Protein AF-0000000087156598 (afdb_homodimer)

Solvent-accessible surface area (backbone atoms only — not comparable to full-atom values): 10180 Å² total; per-residue (Å²): 96,32,39,35,43,34,39,31,41,37,27,76,91,32,45,68,60,48,51,54,52,48,51,58,44,40,60,57,50,59,68,38,74,48,44,73,41,66,48,47,22,35,28,78,87,40,82,41,35,37,38,33,48,34,30,23,54,38,70,68,36,48,53,50,50,71,64,31,69,62,46,53,54,48,52,64,70,45,61,84,35,40,73,49,79,59,41,33,38,36,37,35,76,40,50,77,44,80,86,96,30,39,36,44,36,40,31,40,35,28,78,92,32,45,68,60,48,52,54,52,48,52,59,44,38,62,58,50,62,70,38,74,47,44,74,41,65,48,50,22,36,28,77,86,38,81,40,34,36,37,33,49,34,30,24,55,39,68,68,36,49,53,50,51,70,64,31,70,62,45,52,52,48,51,64,71,45,61,83,34,40,74,51,79,59,41,34,40,36,37,33,77,40,50,76,45,79,85

Foldseek 3Di:
DKKKKKKFQFDPVCLVVLVVLVVVVQVVLCPFPFWPDWDKDADPVDRRMIMIITGGRDPVSVVCSCVDPSVVVSCVSCVPGTPDDMDMDMDPPDDDDDD/DKKKKKKFQFDPVCLVVLVVLVVVVQVVLCPFPFWPDWDKDADPVDRRMIMIITGGRDPVSVVCSCVDPSVVVSCVSCVPGTPDDMDMDMDPPDDDDDD

Structure (mmCIF, N/CA/C/O backbone):
data_AF-0000000087156598-model_v1
#
loop_
_entity.id
_entity.type
_entity.pdbx_description
1 polymer 'Monooxygenase YcnE'
#
loop_
_atom_site.group_PDB
_atom_site.id
_atom_site.type_symbol
_atom_site.label_atom_id
_atom_site.label_alt_id
_atom_site.label_comp_id
_atom_site.label_asym_id
_atom_site.label_entity_id
_atom_site.label_seq_id
_atom_site.pdbx_PDB_ins_code
_atom_site.Cartn_x
_atom_site.Cartn_y
_atom_site.Cartn_z
_atom_site.occupancy
_atom_site.B_iso_or_equiv
_atom_site.auth_seq_id
_atom_site.auth_comp_id
_atom_site.auth_asym_id
_atom_site.auth_atom_id
_atom_site.pdbx_PDB_model_num
ATOM 1 N N . MET A 1 1 ? 15.523 -6.426 5.367 1 92.25 1 MET A N 1
ATOM 2 C CA . MET A 1 1 ? 14.078 -6.344 5.18 1 92.25 1 MET A CA 1
ATOM 3 C C . MET A 1 1 ? 13.742 -5.816 3.791 1 92.25 1 MET A C 1
ATOM 5 O O . MET A 1 1 ? 14.422 -4.93 3.275 1 92.25 1 MET A O 1
ATOM 9 N N . ILE A 1 2 ? 12.805 -6.457 3.158 1 97.56 2 ILE A N 1
ATOM 10 C CA . ILE A 1 2 ? 12.398 -6.137 1.794 1 97.56 2 ILE A CA 1
ATOM 11 C C . ILE A 1 2 ? 10.953 -5.648 1.787 1 97.56 2 ILE A C 1
ATOM 13 O O . ILE A 1 2 ? 10.086 -6.254 2.42 1 97.56 2 ILE A O 1
ATOM 17 N N . TYR A 1 3 ? 10.789 -4.559 1.152 1 98.62 3 TYR A N 1
ATOM 18 C CA . TYR A 1 3 ? 9.43 -4.082 0.916 1 98.62 3 TYR A CA 1
ATOM 19 C C . TYR A 1 3 ? 9.016 -4.305 -0.535 1 98.62 3 TYR A C 1
ATOM 21 O O . TYR A 1 3 ? 9.828 -4.129 -1.448 1 98.62 3 TYR A O 1
ATOM 29 N N . VAL A 1 4 ? 7.793 -4.688 -0.726 1 98.75 4 VAL A N 1
ATOM 30 C CA . VAL A 1 4 ? 7.238 -4.852 -2.064 1 98.75 4 VAL A CA 1
ATOM 31 C C . VAL A 1 4 ? 5.91 -4.109 -2.17 1 98.75 4 VAL A C 1
ATOM 33 O O . VAL A 1 4 ? 5.051 -4.23 -1.294 1 98.75 4 VAL A O 1
ATOM 36 N N . ILE A 1 5 ? 5.77 -3.377 -3.178 1 98.75 5 ILE A N 1
ATOM 37 C CA . ILE A 1 5 ? 4.5 -2.775 -3.57 1 98.75 5 ILE A CA 1
ATOM 38 C C . ILE A 1 5 ? 4.066 -3.324 -4.93 1 98.75 5 ILE A C 1
ATOM 40 O O . ILE A 1 5 ? 4.719 -3.076 -5.941 1 98.75 5 ILE A O 1
ATOM 44 N N . ALA A 1 6 ? 2.971 -4.059 -4.949 1 98.81 6 ALA A N 1
ATOM 45 C CA . ALA A 1 6 ? 2.42 -4.605 -6.188 1 98.81 6 ALA A CA 1
ATOM 46 C C . ALA A 1 6 ? 1.088 -3.945 -6.535 1 98.81 6 ALA A C 1
ATOM 48 O O . ALA A 1 6 ? 0.136 -4.004 -5.754 1 98.81 6 ALA A O 1
ATOM 49 N N . THR A 1 7 ? 1.011 -3.316 -7.652 1 98.81 7 THR A N 1
ATOM 50 C CA . THR A 1 7 ? -0.168 -2.58 -8.094 1 98.81 7 THR A CA 1
ATOM 51 C C . THR A 1 7 ? -0.794 -3.246 -9.312 1 98.81 7 THR A C 1
ATOM 53 O O . THR A 1 7 ? -0.125 -3.443 -10.336 1 98.81 7 THR A O 1
ATOM 56 N N . THR A 1 8 ? -2.062 -3.525 -9.172 1 98.75 8 THR A N 1
ATOM 57 C CA . THR A 1 8 ? -2.756 -4.246 -10.234 1 98.75 8 THR A CA 1
ATOM 58 C C . THR A 1 8 ? -4.012 -3.492 -10.672 1 98.75 8 THR A C 1
ATOM 60 O O . THR A 1 8 ? -4.895 -3.227 -9.859 1 98.75 8 THR A O 1
ATOM 63 N N . PRO A 1 9 ? -4.102 -3.123 -11.922 1 98.75 9 PRO A N 1
ATOM 64 C CA . PRO A 1 9 ? -5.387 -2.662 -12.453 1 98.75 9 PRO A CA 1
ATOM 65 C C . PRO A 1 9 ? -6.344 -3.812 -12.766 1 98.75 9 PRO A C 1
ATOM 67 O O . PRO A 1 9 ? -6.059 -4.633 -13.641 1 98.75 9 PRO A O 1
ATOM 70 N N . MET A 1 10 ? -7.438 -3.84 -12.055 1 98.75 10 MET A N 1
ATOM 71 C CA . MET A 1 10 ? -8.414 -4.914 -12.211 1 98.75 10 MET A CA 1
ATOM 72 C C . MET A 1 10 ? -9.438 -4.57 -13.281 1 98.75 10 MET A C 1
ATOM 74 O O . MET A 1 10 ? -9.781 -3.4 -13.461 1 98.75 10 MET A O 1
ATOM 78 N N . LYS A 1 11 ? -9.906 -5.59 -14.008 1 98.69 11 LYS A N 1
ATOM 79 C CA . LYS A 1 11 ? -11.117 -5.395 -14.805 1 98.69 11 LYS A CA 1
ATOM 80 C C . LYS A 1 11 ? -12.328 -5.137 -13.914 1 98.69 11 LYS A C 1
ATOM 82 O O . LYS A 1 11 ? -12.578 -5.883 -12.969 1 98.69 11 LYS A O 1
ATOM 87 N N . PRO A 1 12 ? -13.055 -4.164 -14.297 1 98.31 12 PRO A N 1
ATOM 88 C CA . PRO A 1 12 ? -14.188 -3.809 -13.438 1 98.31 12 PRO A CA 1
ATOM 89 C C . PRO A 1 12 ? -15.141 -4.977 -13.203 1 98.31 12 PRO A C 1
ATOM 91 O O . PRO A 1 12 ? -15.656 -5.148 -12.094 1 98.31 12 PRO A O 1
ATOM 94 N N . GLU A 1 13 ? -15.289 -5.77 -14.156 1 98.31 13 GLU A N 1
ATOM 95 C CA . GLU A 1 13 ? -16.266 -6.852 -14.07 1 98.31 13 GLU A CA 1
ATOM 96 C C . GLU A 1 13 ? -15.734 -8.008 -13.227 1 98.31 13 GLU A C 1
ATOM 98 O O . GLU A 1 13 ? -16.5 -8.898 -12.836 1 98.31 13 GLU A O 1
ATOM 103 N N . ASN A 1 14 ? -14.445 -7.977 -12.883 1 97.94 14 ASN A N 1
ATOM 104 C CA . ASN A 1 14 ? -13.836 -9.109 -12.188 1 97.94 14 ASN A CA 1
ATOM 105 C C . ASN A 1 14 ? -13.32 -8.703 -10.812 1 97.94 14 ASN A C 1
ATOM 107 O O . ASN A 1 14 ? -12.625 -9.477 -10.156 1 97.94 14 ASN A O 1
ATOM 111 N N . ARG A 1 15 ? -13.625 -7.57 -10.32 1 98.12 15 ARG A N 1
ATOM 112 C CA . ARG A 1 15 ? -13.039 -7.047 -9.086 1 98.12 15 ARG A CA 1
ATOM 113 C C . ARG A 1 15 ? -13.32 -7.98 -7.914 1 98.12 15 ARG A C 1
ATOM 115 O O . ARG A 1 15 ? -12.414 -8.328 -7.156 1 98.12 15 ARG A O 1
ATOM 122 N N . GLU A 1 16 ? -14.594 -8.367 -7.809 1 97.75 16 GLU A N 1
ATOM 123 C CA . GLU A 1 16 ? -14.977 -9.203 -6.672 1 97.75 16 GLU A CA 1
ATOM 124 C C . GLU A 1 16 ? -14.25 -10.539 -6.699 1 97.75 16 GLU A C 1
ATOM 126 O O . GLU A 1 16 ? -13.734 -10.992 -5.676 1 97.75 16 GLU A O 1
ATOM 131 N N . ASP A 1 17 ? -14.203 -11.164 -7.824 1 98.19 17 ASP A N 1
ATOM 132 C CA . ASP A 1 17 ? -13.523 -12.453 -7.969 1 98.19 17 ASP A CA 1
ATOM 133 C C . ASP A 1 17 ? -12.023 -12.297 -7.73 1 98.19 17 ASP A C 1
ATOM 135 O O . ASP A 1 17 ? -11.398 -13.156 -7.098 1 98.19 17 ASP A O 1
ATOM 139 N N . PHE A 1 18 ? -11.492 -11.227 -8.273 1 98.81 18 PHE A N 1
ATOM 140 C CA . PHE A 1 18 ? -10.078 -10.953 -8.07 1 98.81 18 PHE A CA 1
ATOM 141 C C . PHE A 1 18 ? -9.742 -10.875 -6.586 1 98.81 18 PHE A C 1
ATOM 143 O O . PHE A 1 18 ? -8.836 -11.562 -6.113 1 98.81 18 PHE A O 1
ATOM 150 N N . ILE A 1 19 ? -10.523 -10.094 -5.883 1 98.56 19 ILE A N 1
ATOM 151 C CA . ILE A 1 19 ? -10.281 -9.844 -4.465 1 98.56 19 ILE A CA 1
ATOM 152 C C . ILE A 1 19 ? -10.453 -11.141 -3.676 1 98.56 19 ILE A C 1
ATOM 154 O O . ILE A 1 19 ? -9.625 -11.469 -2.824 1 98.56 19 ILE A O 1
ATOM 158 N N . LYS A 1 20 ? -11.5 -11.883 -3.992 1 98 20 LYS A N 1
ATOM 159 C CA . LYS A 1 20 ? -11.742 -13.156 -3.322 1 98 20 LYS A CA 1
ATOM 160 C C . LYS A 1 20 ? -10.57 -14.117 -3.527 1 98 20 LYS A C 1
ATOM 162 O O . LYS A 1 20 ? -10.102 -14.742 -2.574 1 98 20 LYS A O 1
ATOM 167 N N . GLY A 1 21 ? -10.148 -14.219 -4.734 1 97.94 21 GLY A N 1
ATOM 168 C CA . GLY A 1 21 ? -9.008 -15.07 -5.039 1 97.94 21 GLY A CA 1
ATOM 169 C C . GLY A 1 21 ? -7.738 -14.648 -4.324 1 97.94 21 GLY A C 1
ATOM 170 O O . GLY A 1 21 ? -7.004 -15.492 -3.807 1 97.94 21 GLY A O 1
ATOM 171 N N . HIS A 1 22 ? -7.461 -13.367 -4.281 1 98.44 22 HIS A N 1
ATOM 172 C CA . HIS A 1 22 ? -6.242 -12.898 -3.641 1 98.44 22 HIS A CA 1
ATOM 173 C C . HIS A 1 22 ? -6.293 -13.102 -2.131 1 98.44 22 HIS A C 1
ATOM 175 O O . HIS A 1 22 ? -5.266 -13.352 -1.497 1 98.44 22 HIS A O 1
ATOM 181 N N . LYS A 1 23 ? -7.52 -13.008 -1.553 1 97.88 23 LYS A N 1
ATOM 182 C CA . LYS A 1 23 ? -7.656 -13.281 -0.126 1 97.88 23 LYS A CA 1
ATOM 183 C C . LYS A 1 23 ? -7.23 -14.711 0.2 1 97.88 23 LYS A C 1
ATOM 185 O O . LYS A 1 23 ? -6.574 -14.953 1.216 1 97.88 23 LYS A O 1
ATOM 190 N N . ALA A 1 24 ? -7.637 -15.617 -0.639 1 96.62 24 ALA A N 1
ATOM 191 C CA . ALA A 1 24 ? -7.207 -17 -0.447 1 96.62 24 ALA A CA 1
ATOM 192 C C . ALA A 1 24 ? -5.688 -17.125 -0.553 1 96.62 24 ALA A C 1
ATOM 194 O O . ALA A 1 24 ? -5.062 -17.828 0.239 1 96.62 24 ALA A O 1
ATOM 195 N N . CYS A 1 25 ? -5.086 -16.422 -1.5 1 97.81 25 CYS A N 1
ATOM 196 C CA . CYS A 1 25 ? -3.637 -16.391 -1.668 1 97.81 25 CYS A CA 1
ATOM 197 C C . CYS A 1 25 ? -2.963 -15.781 -0.44 1 97.81 25 CYS A C 1
ATOM 199 O O . CYS A 1 25 ? -1.921 -16.266 0.002 1 97.81 25 CYS A O 1
ATOM 201 N N . THR A 1 26 ? -3.545 -14.758 0.118 1 98.38 26 THR A N 1
ATOM 202 C CA . THR A 1 26 ? -3.016 -14.055 1.279 1 98.38 26 THR A CA 1
ATOM 203 C C . THR A 1 26 ? -2.893 -14.992 2.475 1 98.38 26 THR A C 1
ATOM 205 O O . THR A 1 26 ? -1.884 -14.977 3.182 1 98.38 26 THR A O 1
ATOM 208 N N . VAL A 1 27 ? -3.906 -15.844 2.713 1 97.94 27 VAL A N 1
ATOM 209 C CA . VAL A 1 27 ? -3.924 -16.781 3.832 1 97.94 27 VAL A CA 1
ATOM 210 C C . VAL A 1 27 ? -2.709 -17.703 3.752 1 97.94 27 VAL A C 1
ATOM 212 O O . VAL A 1 27 ? -1.99 -17.891 4.738 1 97.94 27 VAL A O 1
ATOM 215 N N . GLU A 1 28 ? -2.445 -18.219 2.617 1 98.25 28 GLU A N 1
ATOM 216 C CA . GLU A 1 28 ? -1.315 -19.125 2.436 1 98.25 28 GLU A CA 1
ATOM 217 C C . GLU A 1 28 ? 0.011 -18.359 2.5 1 98.25 28 GLU A C 1
ATOM 219 O O . GLU A 1 28 ? 0.976 -18.844 3.098 1 98.25 28 GLU A O 1
ATOM 224 N N . THR A 1 29 ? 0.098 -17.172 1.881 1 98.75 29 THR A N 1
ATOM 225 C CA . THR A 1 29 ? 1.318 -16.375 1.822 1 98.75 29 THR A CA 1
ATOM 226 C C . THR A 1 29 ? 1.776 -15.992 3.225 1 98.75 29 THR A C 1
ATOM 228 O O . THR A 1 29 ? 2.971 -16.031 3.525 1 98.75 29 THR A O 1
ATOM 231 N N . ARG A 1 30 ? 0.872 -15.664 4.117 1 98.56 30 ARG A N 1
ATOM 232 C CA . ARG A 1 30 ? 1.203 -15.195 5.457 1 98.56 30 ARG A CA 1
ATOM 233 C C . ARG A 1 30 ? 1.796 -16.312 6.301 1 98.56 30 ARG A C 1
ATOM 235 O O . ARG A 1 30 ? 2.389 -16.062 7.352 1 98.56 30 ARG A O 1
ATOM 242 N N . LYS A 1 31 ? 1.654 -17.562 5.836 1 98.31 31 LYS A N 1
ATOM 243 C CA . LYS A 1 31 ? 2.219 -18.719 6.535 1 98.31 31 LYS A CA 1
ATOM 244 C C . LYS A 1 31 ? 3.656 -18.984 6.094 1 98.31 31 LYS A C 1
ATOM 246 O O . LYS A 1 31 ? 4.363 -19.781 6.707 1 98.31 31 LYS A O 1
ATOM 251 N N . GLU A 1 32 ? 4.082 -18.328 5.074 1 98.56 32 GLU A N 1
ATOM 252 C CA . GLU A 1 32 ? 5.395 -18.594 4.492 1 98.56 32 GLU A CA 1
ATOM 253 C C . GLU A 1 32 ? 6.512 -18.109 5.41 1 98.56 32 GLU A C 1
ATOM 255 O O . GLU A 1 32 ? 6.395 -17.047 6.031 1 98.56 32 GLU A O 1
ATOM 260 N N . LYS A 1 33 ? 7.566 -18.844 5.387 1 98.06 33 LYS A N 1
ATOM 261 C CA . LYS A 1 33 ? 8.766 -18.406 6.09 1 98.06 33 LYS A CA 1
ATOM 262 C C . LYS A 1 33 ? 9.234 -17.031 5.59 1 98.06 33 LYS A C 1
ATOM 264 O O . LYS A 1 33 ? 9.281 -16.797 4.383 1 98.06 33 LYS A O 1
ATOM 269 N N . GLY A 1 34 ? 9.508 -16.125 6.52 1 98.56 34 GLY A N 1
ATOM 270 C CA . GLY A 1 34 ? 10.094 -14.836 6.184 1 98.56 34 GLY A CA 1
ATOM 271 C C . GLY A 1 34 ? 9.07 -13.789 5.797 1 98.56 34 GLY A C 1
ATOM 272 O O . GLY A 1 34 ? 9.406 -12.625 5.574 1 98.56 34 GLY A O 1
ATOM 273 N N . CYS A 1 35 ? 7.785 -14.203 5.645 1 98.75 35 CYS A N 1
ATOM 274 C CA . CYS A 1 35 ? 6.742 -13.219 5.383 1 98.75 35 CYS A CA 1
ATOM 275 C C . CYS A 1 35 ? 6.43 -12.406 6.633 1 98.75 35 CYS A C 1
ATOM 277 O O . CYS A 1 35 ? 5.926 -12.945 7.617 1 98.75 35 CYS A O 1
ATOM 279 N N . LEU A 1 36 ? 6.707 -11.133 6.629 1 98.31 36 LEU A N 1
ATOM 280 C CA . LEU A 1 36 ? 6.48 -10.266 7.777 1 98.31 36 LEU A CA 1
ATOM 281 C C . LEU A 1 36 ? 5.148 -9.539 7.652 1 98.31 36 LEU A C 1
ATOM 283 O O . LEU A 1 36 ? 4.5 -9.242 8.656 1 98.31 36 LEU A O 1
ATOM 287 N N . ALA A 1 37 ? 4.762 -9.219 6.461 1 98.38 37 ALA A N 1
ATOM 288 C CA . ALA A 1 37 ? 3.482 -8.586 6.145 1 98.38 37 ALA A CA 1
ATOM 289 C C . ALA A 1 37 ? 3.072 -8.875 4.703 1 98.38 37 ALA A C 1
ATOM 291 O O . ALA A 1 37 ? 3.918 -8.898 3.805 1 98.38 37 ALA A O 1
ATOM 292 N N . TYR A 1 38 ? 1.838 -9.078 4.5 1 98.81 38 TYR A N 1
ATOM 293 C CA . TYR A 1 38 ? 1.215 -9.32 3.203 1 98.81 38 TYR A CA 1
ATOM 294 C C . TYR A 1 38 ? -0.272 -8.992 3.242 1 98.81 38 TYR A C 1
ATOM 296 O O . TYR A 1 38 ? -1.062 -9.711 3.852 1 98.81 38 TYR A O 1
ATOM 304 N N . ASP A 1 39 ? -0.624 -7.938 2.596 1 98.75 39 ASP A N 1
ATOM 305 C CA . ASP A 1 39 ? -2.02 -7.516 2.66 1 98.75 39 ASP A CA 1
ATOM 306 C C . ASP A 1 39 ? -2.43 -6.785 1.383 1 98.75 39 ASP A C 1
ATOM 308 O O . ASP A 1 39 ? -1.645 -6.02 0.818 1 98.75 39 ASP A O 1
ATOM 312 N N . GLY A 1 40 ? -3.609 -7.082 0.893 1 98.81 40 GLY A N 1
ATOM 313 C CA . GLY A 1 40 ? -4.188 -6.41 -0.26 1 98.81 40 GLY A CA 1
ATOM 314 C C . GLY A 1 40 ? -5.133 -5.285 0.118 1 98.81 40 GLY A C 1
ATOM 315 O O . GLY A 1 40 ? -5.824 -5.363 1.136 1 98.81 40 GLY A O 1
ATOM 316 N N . HIS A 1 41 ? -5.148 -4.27 -0.732 1 98.88 41 HIS A N 1
ATOM 317 C CA . HIS A 1 41 ? -5.93 -3.061 -0.488 1 98.88 41 HIS A CA 1
ATOM 318 C C . HIS A 1 41 ? -6.551 -2.537 -1.779 1 98.88 41 HIS A C 1
ATOM 320 O O . HIS A 1 41 ? -5.949 -2.648 -2.85 1 98.88 41 HIS A O 1
ATOM 326 N N . VAL A 1 42 ? -7.723 -1.916 -1.668 1 98.81 42 VAL A N 1
ATOM 327 C CA . VAL A 1 42 ? -8.352 -1.251 -2.805 1 98.81 42 VAL A CA 1
ATOM 328 C C . VAL A 1 42 ? -8.188 0.262 -2.676 1 98.81 42 VAL A C 1
ATOM 330 O O . VAL A 1 42 ? -8.391 0.825 -1.597 1 98.81 42 VAL A O 1
ATOM 333 N N . SER A 1 43 ? -7.789 0.938 -3.795 1 98.81 43 SER A N 1
ATOM 334 C CA . SER A 1 43 ? -7.684 2.393 -3.812 1 98.81 43 SER A CA 1
ATOM 335 C C . SER A 1 43 ? -9.031 3.051 -3.547 1 98.81 43 SER A C 1
ATOM 337 O O . SER A 1 43 ? -10.055 2.621 -4.086 1 98.81 43 SER A O 1
ATOM 339 N N . VAL A 1 44 ? -9.016 4.09 -2.758 1 98.44 44 VAL A N 1
ATOM 340 C CA . VAL A 1 44 ? -10.266 4.793 -2.475 1 98.44 44 VAL A CA 1
ATOM 341 C C . VAL A 1 44 ? -10.57 5.781 -3.6 1 98.44 44 VAL A C 1
ATOM 343 O O . VAL A 1 44 ? -11.688 6.301 -3.695 1 98.44 44 VAL A O 1
ATOM 346 N N . ASN A 1 45 ? -9.586 6.031 -4.449 1 97.81 45 ASN A N 1
ATOM 347 C CA . ASN A 1 45 ? -9.742 6.98 -5.547 1 97.81 45 ASN A CA 1
ATOM 348 C C . ASN A 1 45 ? -10.023 6.273 -6.867 1 97.81 45 ASN A C 1
ATOM 350 O O . ASN A 1 45 ? -10.492 6.895 -7.824 1 97.81 45 ASN A O 1
ATOM 354 N N . ASP A 1 46 ? -9.688 5 -6.934 1 97.94 46 ASP A N 1
ATOM 355 C CA . ASP A 1 46 ? -9.938 4.152 -8.094 1 97.94 46 ASP A CA 1
ATOM 356 C C . ASP A 1 46 ? -10.258 2.719 -7.664 1 97.94 46 ASP A C 1
ATOM 358 O O . ASP A 1 46 ? -9.344 1.922 -7.43 1 97.94 46 ASP A O 1
ATOM 362 N N . PRO A 1 47 ? -11.523 2.398 -7.676 1 97.69 47 PRO A N 1
ATOM 363 C CA . PRO A 1 47 ? -11.914 1.081 -7.16 1 97.69 47 PRO A CA 1
ATOM 364 C C . PRO A 1 47 ? -11.344 -0.066 -7.992 1 97.69 47 PRO A C 1
ATOM 366 O O . PRO A 1 47 ? -11.422 -1.228 -7.582 1 97.69 47 PRO A O 1
ATOM 369 N N . ASN A 1 48 ? -10.758 0.232 -9.141 1 98.56 48 ASN A N 1
ATOM 370 C CA . ASN A 1 48 ? -10.195 -0.813 -9.992 1 98.56 48 ASN A CA 1
ATOM 371 C C . ASN A 1 48 ? -8.703 -0.992 -9.742 1 98.56 48 ASN A C 1
ATOM 373 O O . ASN A 1 48 ? -8.055 -1.801 -10.406 1 98.56 48 ASN A O 1
ATOM 377 N N . LEU A 1 49 ? -8.188 -0.257 -8.828 1 98.75 49 LEU A N 1
ATOM 378 C CA . LEU A 1 49 ? -6.766 -0.352 -8.523 1 98.75 49 LEU A CA 1
ATOM 379 C C . LEU A 1 49 ? -6.543 -1.09 -7.207 1 98.75 49 LEU A C 1
ATOM 381 O O . LEU A 1 49 ? -7.086 -0.702 -6.172 1 98.75 49 LEU A O 1
ATOM 385 N N . TYR A 1 50 ? -5.82 -2.225 -7.297 1 98.88 50 TYR A N 1
ATOM 386 C CA . TYR A 1 50 ? -5.516 -3.104 -6.176 1 98.88 50 TYR A CA 1
ATOM 387 C C . TYR A 1 50 ? -4.027 -3.07 -5.848 1 98.88 50 TYR A C 1
ATOM 389 O O . TYR A 1 50 ? -3.188 -3.25 -6.73 1 98.88 50 TYR A O 1
ATOM 397 N N . VAL A 1 51 ? -3.691 -2.807 -4.59 1 98.88 51 VAL A N 1
ATOM 398 C CA . VAL A 1 51 ? -2.293 -2.719 -4.184 1 98.88 51 VAL A CA 1
ATOM 399 C C . VAL A 1 51 ? -2.008 -3.73 -3.078 1 98.88 51 VAL A C 1
ATOM 401 O O . VAL A 1 51 ? -2.76 -3.82 -2.104 1 98.88 51 VAL A O 1
ATOM 404 N N . VAL A 1 52 ? -0.984 -4.473 -3.236 1 98.94 52 VAL A N 1
ATOM 405 C CA . VAL A 1 52 ? -0.49 -5.359 -2.189 1 98.94 52 VAL A CA 1
ATOM 406 C C . VAL A 1 52 ? 0.781 -4.777 -1.574 1 98.94 52 VAL A C 1
ATOM 408 O O . VAL A 1 52 ? 1.717 -4.418 -2.291 1 98.94 52 VAL A O 1
ATOM 411 N N . VAL A 1 53 ? 0.771 -4.613 -0.293 1 98.88 53 VAL A N 1
ATOM 412 C CA . VAL A 1 53 ? 1.944 -4.199 0.47 1 98.88 53 VAL A CA 1
ATOM 413 C C . VAL A 1 53 ? 2.539 -5.406 1.196 1 98.88 53 VAL A C 1
ATOM 415 O O . VAL A 1 53 ? 1.848 -6.082 1.961 1 98.88 53 VAL A O 1
ATOM 418 N N . GLU A 1 54 ? 3.783 -5.652 0.882 1 98.81 54 GLU A N 1
ATOM 419 C CA . GLU A 1 54 ? 4.453 -6.824 1.432 1 98.81 54 GLU A CA 1
ATOM 420 C C . GLU A 1 54 ? 5.754 -6.441 2.133 1 98.81 54 GLU A C 1
ATOM 422 O O . GLU A 1 54 ? 6.41 -5.469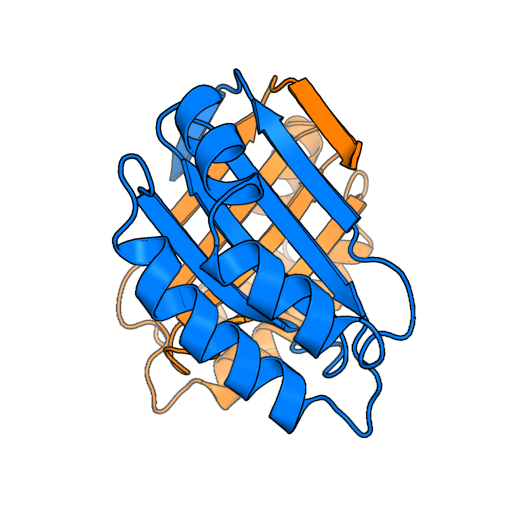 1.75 1 98.81 54 GLU A O 1
ATOM 427 N N . ARG A 1 55 ? 6.059 -7.195 3.127 1 98.62 55 ARG A N 1
ATOM 428 C CA . ARG A 1 55 ? 7.355 -7.133 3.797 1 98.62 55 ARG A CA 1
ATOM 429 C C . ARG A 1 55 ? 7.934 -8.531 3.998 1 98.62 55 ARG A C 1
ATOM 431 O O . ARG A 1 55 ? 7.234 -9.438 4.449 1 98.62 55 ARG A O 1
ATOM 438 N N . TRP A 1 56 ? 9.219 -8.633 3.66 1 98.62 56 TRP A N 1
ATOM 439 C CA . TRP A 1 56 ? 9.906 -9.914 3.725 1 98.62 56 TRP A CA 1
ATOM 440 C C . TRP A 1 56 ? 11.227 -9.789 4.477 1 98.62 56 TRP A C 1
ATOM 442 O O . TRP A 1 56 ? 11.906 -8.766 4.383 1 98.62 56 TRP A O 1
ATOM 452 N N . GLU A 1 57 ? 11.562 -10.82 5.078 1 98.19 57 GLU A N 1
ATOM 453 C CA . GLU A 1 57 ? 12.797 -10.828 5.859 1 98.19 57 GLU A CA 1
ATOM 454 C C . GLU A 1 57 ? 14.023 -10.758 4.961 1 98.19 57 GLU A C 1
ATOM 456 O O . GLU A 1 57 ? 14.992 -10.055 5.266 1 98.19 57 GLU A O 1
ATOM 461 N N . THR A 1 58 ? 14.016 -11.648 3.891 1 97.62 58 THR A N 1
ATOM 462 C CA . THR A 1 58 ? 15.164 -11.688 2.992 1 97.62 58 THR A CA 1
ATOM 463 C C . THR A 1 58 ? 14.711 -11.781 1.537 1 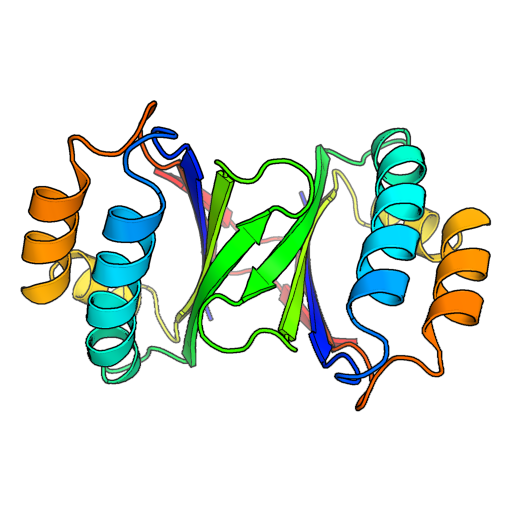97.62 58 THR A C 1
ATOM 465 O O . THR A 1 58 ? 13.562 -12.117 1.263 1 97.62 58 THR A O 1
ATOM 468 N N . ARG A 1 59 ? 15.602 -11.477 0.686 1 96.62 59 ARG A N 1
ATOM 469 C CA . ARG A 1 59 ? 15.328 -11.633 -0.74 1 96.62 59 ARG A CA 1
ATOM 470 C C . ARG A 1 59 ? 15.07 -13.094 -1.092 1 96.62 59 ARG A C 1
ATOM 472 O O . ARG A 1 59 ? 14.25 -13.383 -1.964 1 96.62 59 ARG A O 1
ATOM 479 N N . ASP A 1 60 ? 15.789 -13.945 -0.442 1 97.94 60 ASP A N 1
ATOM 480 C CA . ASP A 1 60 ? 15.562 -15.367 -0.667 1 97.94 60 ASP A CA 1
ATOM 481 C C . ASP A 1 60 ? 14.133 -15.766 -0.313 1 97.94 60 ASP A C 1
ATOM 483 O O . ASP A 1 60 ? 13.516 -16.578 -1.009 1 97.94 60 ASP A O 1
ATOM 487 N N . ASP A 1 61 ? 13.609 -15.219 0.751 1 98.5 61 ASP A N 1
ATOM 488 C CA . ASP A 1 61 ? 12.234 -15.492 1.147 1 98.5 61 ASP A CA 1
ATOM 489 C C . ASP A 1 61 ? 11.25 -14.992 0.092 1 98.5 61 ASP A C 1
ATOM 491 O O . ASP A 1 61 ? 10.289 -15.688 -0.238 1 98.5 61 ASP A O 1
ATOM 495 N N . LEU A 1 62 ? 11.523 -13.789 -0.411 1 98.38 62 LEU A N 1
ATOM 496 C CA . LEU A 1 62 ? 10.68 -13.242 -1.467 1 98.38 62 LEU A CA 1
ATOM 497 C C . LEU A 1 62 ? 10.75 -14.102 -2.723 1 98.38 62 LEU A C 1
ATOM 499 O O . LEU A 1 62 ? 9.727 -14.359 -3.359 1 98.38 62 LEU A O 1
ATOM 503 N N . ASN A 1 63 ? 11.93 -14.555 -3.088 1 97.81 63 ASN A N 1
ATOM 504 C CA . ASN A 1 63 ? 12.086 -15.43 -4.242 1 97.81 63 ASN A CA 1
ATOM 505 C C . ASN A 1 63 ? 11.328 -16.75 -4.062 1 97.81 63 ASN A C 1
ATOM 507 O O . ASN A 1 63 ? 10.719 -17.25 -5.004 1 97.81 63 ASN A O 1
ATOM 511 N N . ALA A 1 64 ? 11.406 -17.297 -2.9 1 98.31 64 ALA A N 1
ATOM 512 C CA . ALA A 1 64 ? 10.656 -18.516 -2.592 1 98.31 64 ALA A CA 1
ATOM 513 C C . ALA A 1 64 ? 9.156 -18.281 -2.736 1 98.31 64 ALA A C 1
ATOM 515 O O . ALA A 1 64 ? 8.438 -19.141 -3.258 1 98.31 64 ALA A O 1
ATOM 516 N N . HIS A 1 65 ? 8.703 -17.109 -2.262 1 98.5 65 HIS A N 1
ATOM 517 C CA . HIS A 1 65 ? 7.301 -16.734 -2.406 1 98.5 65 HIS A CA 1
ATOM 518 C C . HIS A 1 65 ? 6.879 -16.734 -3.871 1 98.5 65 HIS A C 1
ATOM 520 O O . HIS A 1 65 ? 5.832 -17.281 -4.219 1 98.5 65 HIS A O 1
ATOM 526 N N . ALA A 1 66 ? 7.695 -16.188 -4.711 1 97.44 66 ALA A N 1
ATOM 527 C CA . ALA A 1 66 ? 7.375 -16.062 -6.133 1 97.44 66 ALA A CA 1
ATOM 528 C C . ALA A 1 66 ? 7.254 -17.422 -6.797 1 97.44 66 ALA A C 1
ATOM 530 O O . ALA A 1 66 ? 6.582 -17.578 -7.816 1 97.44 66 ALA A O 1
ATOM 531 N N . ARG A 1 67 ? 7.852 -18.391 -6.164 1 97.38 67 ARG A N 1
ATOM 532 C CA . ARG A 1 67 ? 7.875 -19.719 -6.762 1 97.38 67 ARG A CA 1
ATOM 533 C C . ARG A 1 67 ? 6.902 -20.656 -6.055 1 97.38 67 ARG A C 1
ATOM 535 O O . ARG A 1 67 ? 6.754 -21.828 -6.441 1 97.38 67 ARG A O 1
ATOM 542 N N . ALA A 1 68 ? 6.289 -20.219 -5.066 1 98.06 68 ALA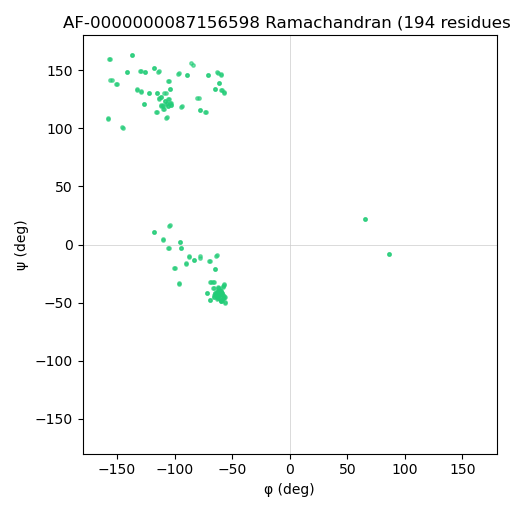 A N 1
ATOM 543 C CA . ALA A 1 68 ? 5.398 -21.062 -4.277 1 98.06 68 ALA A CA 1
ATOM 544 C C . ALA A 1 68 ? 4.23 -21.562 -5.117 1 98.06 68 ALA A C 1
ATOM 546 O O . ALA A 1 68 ? 3.725 -20.844 -5.984 1 98.06 68 ALA A O 1
ATOM 547 N N . PRO A 1 69 ? 3.691 -22.797 -4.855 1 97.31 69 PRO A N 1
ATOM 548 C CA . PRO A 1 69 ? 2.584 -23.375 -5.625 1 97.31 69 PRO A CA 1
ATOM 549 C C . PRO A 1 69 ? 1.332 -22.5 -5.598 1 97.31 69 PRO A C 1
ATOM 551 O O . PRO A 1 69 ? 0.663 -22.344 -6.621 1 97.31 69 PRO A O 1
ATOM 554 N N . HIS A 1 70 ? 1.019 -21.969 -4.484 1 97.88 70 HIS A N 1
ATOM 555 C CA . HIS A 1 70 ? -0.187 -21.156 -4.41 1 97.88 70 HIS A CA 1
ATOM 556 C C . HIS A 1 70 ? -0.049 -19.891 -5.254 1 97.88 70 HIS A C 1
ATOM 558 O O . HIS A 1 70 ? -1.045 -19.344 -5.742 1 97.88 70 HIS A O 1
ATOM 564 N N . MET A 1 71 ? 1.165 -19.344 -5.363 1 98 71 MET A N 1
ATOM 565 C CA . MET A 1 71 ? 1.377 -18.188 -6.223 1 98 71 MET A CA 1
ATOM 566 C C . MET A 1 71 ? 1.167 -18.547 -7.688 1 98 71 MET A C 1
ATOM 568 O O . MET A 1 71 ? 0.66 -17.734 -8.469 1 98 71 MET A O 1
ATOM 572 N N . LYS A 1 72 ? 1.574 -19.734 -8.086 1 96.62 72 LYS A N 1
ATOM 573 C CA . LYS A 1 72 ? 1.285 -20.203 -9.438 1 96.62 72 LYS A CA 1
ATOM 574 C C . LYS A 1 72 ? -0.219 -20.25 -9.695 1 96.62 72 LYS A C 1
ATOM 576 O O . LYS A 1 72 ? -0.691 -19.797 -10.734 1 96.62 72 LYS A O 1
ATOM 581 N N . VAL A 1 73 ? -0.954 -20.812 -8.781 1 96.81 73 VAL A N 1
ATOM 582 C CA . VAL A 1 73 ? -2.408 -20.891 -8.867 1 96.81 73 VAL A CA 1
ATOM 583 C C . VAL A 1 73 ? -2.996 -19.484 -9 1 96.81 73 VAL A C 1
ATOM 585 O O . VAL A 1 73 ? -3.855 -19.25 -9.852 1 96.81 73 VAL A O 1
ATOM 588 N N . TRP A 1 74 ? -2.5 -18.578 -8.172 1 97.88 74 TRP A N 1
ATOM 589 C CA . TRP A 1 74 ? -2.998 -17.203 -8.172 1 97.88 74 TRP A CA 1
ATOM 590 C C . TRP A 1 74 ? -2.734 -16.516 -9.508 1 97.88 74 TRP A C 1
ATOM 592 O O . TRP A 1 74 ? -3.621 -15.867 -10.07 1 97.88 74 TRP A O 1
ATOM 602 N N . ARG A 1 75 ? -1.539 -16.688 -10 1 97.19 75 ARG A N 1
ATOM 603 C CA . ARG A 1 75 ? -1.177 -16.062 -11.266 1 97.19 75 ARG A CA 1
ATOM 604 C C . ARG A 1 75 ? -2.064 -16.562 -12.398 1 97.19 75 ARG A C 1
ATOM 606 O O . ARG A 1 75 ? -2.539 -15.773 -13.219 1 97.19 75 ARG A O 1
ATOM 613 N N . GLU A 1 76 ? -2.295 -17.812 -12.453 1 96.88 76 GLU A N 1
ATOM 614 C CA . GLU A 1 76 ? -3.158 -18.391 -13.477 1 96.88 76 GLU A CA 1
ATOM 615 C C . GLU A 1 76 ? -4.602 -17.922 -13.312 1 96.88 76 GLU A C 1
ATOM 617 O O . GLU A 1 76 ? -5.258 -17.562 -14.289 1 96.88 76 GLU A O 1
ATOM 622 N N . TYR A 1 77 ? -5.074 -17.938 -12.102 1 97.56 77 TYR A N 1
ATOM 623 C CA . TYR A 1 77 ? -6.445 -17.547 -11.781 1 97.56 77 TYR A CA 1
ATOM 624 C C . TYR A 1 77 ? -6.711 -16.094 -12.172 1 97.56 77 TYR A C 1
ATOM 626 O O . TYR A 1 77 ? -7.766 -15.781 -12.719 1 97.56 77 TYR A O 1
ATOM 634 N N . SER A 1 78 ? -5.715 -15.203 -11.922 1 98.19 78 SER A N 1
ATOM 635 C CA . SER A 1 78 ? -5.949 -13.773 -12.031 1 98.19 78 SER A CA 1
ATOM 636 C C . SER A 1 78 ? -5.543 -13.25 -13.406 1 98.19 78 SER A C 1
ATOM 638 O O . SER A 1 78 ? -5.762 -12.078 -13.719 1 98.19 78 SER A O 1
ATOM 640 N N . ALA A 1 79 ? -5.008 -14.062 -14.281 1 96.88 79 ALA A N 1
ATOM 641 C CA . ALA A 1 79 ? -4.379 -13.656 -15.531 1 96.88 79 ALA A CA 1
ATOM 642 C C . ALA A 1 79 ? -5.348 -12.867 -16.406 1 96.88 79 ALA A C 1
ATOM 644 O O . ALA A 1 79 ? -4.973 -11.875 -17.031 1 96.88 79 ALA A O 1
ATOM 645 N N . GLN A 1 80 ? -6.605 -13.203 -16.406 1 97 80 GLN A N 1
ATOM 646 C CA . GLN A 1 80 ? -7.559 -12.57 -17.312 1 97 80 GLN A CA 1
ATOM 647 C C . GLN A 1 80 ? -8.445 -11.57 -16.578 1 97 80 GLN A C 1
ATOM 649 O O . GLN A 1 80 ? -9.484 -11.156 -17.094 1 97 80 GLN A O 1
ATOM 654 N N . MET A 1 81 ? -8.016 -11.219 -15.43 1 98.62 81 MET A N 1
ATOM 655 C CA . MET A 1 81 ? -8.867 -10.352 -14.625 1 98.62 81 MET A CA 1
ATOM 656 C C . MET A 1 81 ? -8.281 -8.953 -14.516 1 98.62 81 MET A C 1
ATOM 658 O O . MET A 1 81 ? -8.781 -8.117 -13.766 1 98.62 81 MET A O 1
ATOM 662 N N . LYS A 1 82 ? -7.227 -8.773 -15.211 1 98.25 82 LY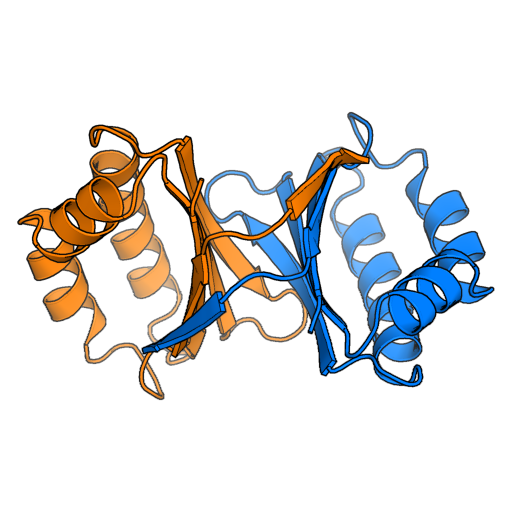S A N 1
ATOM 663 C CA . LYS A 1 82 ? -6.508 -7.504 -15.125 1 98.25 82 LYS A CA 1
ATOM 664 C C . LYS A 1 82 ? -6.57 -6.75 -16.453 1 98.25 82 LYS A C 1
ATOM 666 O O . LYS A 1 82 ? -6.629 -7.363 -17.516 1 98.25 82 LYS A O 1
ATOM 671 N N . THR A 1 83 ? -6.559 -5.461 -16.406 1 98.31 83 THR A N 1
ATOM 672 C CA . THR A 1 83 ? -6.578 -4.645 -17.609 1 98.31 83 THR A CA 1
ATOM 673 C C . THR A 1 83 ? -5.16 -4.352 -18.094 1 98.31 83 THR A C 1
ATOM 675 O O . THR A 1 83 ? -4.961 -3.904 -19.219 1 98.31 83 THR A O 1
ATOM 678 N N . ALA A 1 84 ? -4.176 -4.535 -17.297 1 97.62 84 ALA A N 1
ATOM 679 C CA . ALA A 1 84 ? -2.744 -4.395 -17.547 1 97.62 84 ALA A CA 1
ATOM 680 C C . ALA A 1 84 ? -1.928 -5.242 -16.578 1 97.62 84 ALA A C 1
ATOM 682 O O . ALA A 1 84 ? -2.443 -5.684 -15.555 1 97.62 84 ALA A O 1
ATOM 683 N N . PRO A 1 85 ? -0.686 -5.555 -16.922 1 96.81 85 PRO A N 1
ATOM 684 C CA . PRO A 1 85 ? 0.139 -6.348 -16 1 96.81 85 PRO A CA 1
ATOM 685 C C . PRO A 1 85 ? 0.339 -5.672 -14.648 1 96.81 85 PRO A C 1
ATOM 687 O O . PRO A 1 85 ? 0.385 -4.441 -14.57 1 96.81 85 PRO A O 1
ATOM 690 N N . THR A 1 86 ? 0.416 -6.457 -13.625 1 98.12 86 THR A N 1
ATOM 691 C CA . THR A 1 86 ? 0.768 -5.961 -12.297 1 98.12 86 THR A CA 1
ATOM 692 C C . THR A 1 86 ? 2.141 -5.293 -12.32 1 98.12 86 THR A C 1
ATOM 694 O O . THR A 1 86 ? 3.08 -5.812 -12.922 1 98.12 86 THR A O 1
ATOM 697 N N . VAL A 1 87 ? 2.266 -4.16 -11.766 1 98 87 VAL A N 1
ATOM 698 C CA . VAL A 1 87 ? 3.553 -3.508 -11.555 1 98 87 VAL A CA 1
ATOM 699 C C . VAL A 1 87 ? 4.078 -3.844 -10.164 1 98 87 VAL A C 1
ATOM 701 O O . VAL A 1 87 ? 3.426 -3.549 -9.156 1 98 87 VAL A O 1
ATOM 704 N N . ILE A 1 88 ? 5.215 -4.477 -10.094 1 98.44 88 ILE A N 1
ATOM 705 C CA . ILE A 1 88 ? 5.816 -4.883 -8.82 1 98.44 88 ILE A CA 1
ATOM 706 C C . ILE A 1 88 ? 7.062 -4.047 -8.555 1 98.44 88 ILE A C 1
ATOM 708 O O . ILE A 1 88 ? 8 -4.035 -9.359 1 98.44 88 ILE A O 1
ATOM 712 N N . GLU A 1 89 ? 7.07 -3.332 -7.5 1 98.38 89 GLU A N 1
ATOM 713 C CA . GLU A 1 89 ? 8.227 -2.559 -7.047 1 98.38 89 GLU A CA 1
ATOM 714 C C . GLU A 1 89 ? 8.844 -3.172 -5.797 1 98.38 89 GLU A C 1
ATOM 716 O O . GLU A 1 89 ? 8.203 -3.227 -4.742 1 98.38 89 GLU A O 1
ATOM 721 N N . ILE A 1 90 ? 10.07 -3.619 -5.922 1 98.5 90 ILE A N 1
ATOM 722 C CA . ILE A 1 90 ? 10.812 -4.211 -4.816 1 98.5 90 ILE A CA 1
ATOM 723 C C . ILE A 1 90 ? 11.828 -3.201 -4.281 1 98.5 90 ILE A C 1
ATOM 725 O O . ILE A 1 90 ? 12.672 -2.707 -5.031 1 98.5 90 ILE A O 1
ATOM 729 N N . ILE A 1 91 ? 11.727 -2.854 -3.055 1 98.12 91 ILE A N 1
ATOM 730 C CA . ILE A 1 91 ? 12.648 -1.937 -2.396 1 98.12 91 ILE A CA 1
ATOM 731 C C . ILE A 1 91 ? 13.547 -2.713 -1.438 1 98.12 91 ILE A C 1
ATOM 733 O O . ILE A 1 91 ? 13.086 -3.209 -0.408 1 98.12 91 ILE A O 1
ATOM 737 N N . SER A 1 92 ? 14.789 -2.811 -1.824 1 97.06 92 SER A N 1
ATOM 738 C CA . SER A 1 92 ? 15.734 -3.574 -1.021 1 97.06 92 SER A CA 1
ATOM 739 C C . SER A 1 92 ? 16.859 -2.684 -0.505 1 97.06 92 SER A C 1
ATOM 741 O O . SER A 1 92 ? 17.109 -1.601 -1.042 1 97.06 92 SER A O 1
ATOM 743 N N . ASP A 1 93 ? 17.469 -3.02 0.645 1 93.12 93 ASP A N 1
ATOM 744 C CA . ASP A 1 93 ? 18.656 -2.4 1.209 1 93.12 93 ASP A CA 1
ATOM 745 C C . ASP A 1 93 ? 18.391 -0.948 1.599 1 93.12 93 ASP A C 1
ATOM 747 O O . ASP A 1 93 ? 19.297 -0.106 1.527 1 93.12 93 ASP A O 1
ATOM 751 N N . GLY A 1 94 ? 17.172 -0.646 1.797 1 94.31 94 GLY A N 1
ATOM 752 C CA . GLY A 1 94 ? 16.844 0.706 2.215 1 94.31 94 GLY A CA 1
ATOM 753 C C . GLY A 1 94 ? 16.938 0.909 3.715 1 94.31 94 GLY A C 1
ATOM 754 O O . GLY A 1 94 ? 16.984 -0.06 4.477 1 94.31 94 GLY A O 1
ATOM 755 N N . LYS A 1 95 ? 17.141 2.174 4.113 1 95.75 95 LYS A N 1
ATOM 756 C CA . LYS A 1 95 ? 16.969 2.564 5.512 1 95.75 95 LYS A CA 1
ATOM 757 C C . LYS A 1 95 ? 15.5 2.787 5.836 1 95.75 95 LYS A C 1
ATOM 759 O O . LYS A 1 95 ? 14.805 3.525 5.133 1 95.75 95 LYS A O 1
ATOM 764 N N . VAL A 1 96 ? 15.047 2.09 6.875 1 97.06 96 VAL A N 1
ATOM 765 C CA . VAL A 1 96 ? 13.648 2.205 7.262 1 97.06 96 VAL A CA 1
ATOM 766 C C . VAL A 1 96 ? 13.531 3.029 8.547 1 97.06 96 VAL A C 1
ATOM 768 O O . VAL A 1 96 ? 14.172 2.717 9.547 1 97.06 96 VAL A O 1
ATOM 771 N N . GLU A 1 97 ? 12.773 4.145 8.445 1 96.94 97 GLU A N 1
ATOM 772 C CA . GLU A 1 97 ? 12.406 4.945 9.609 1 96.94 97 GLU A CA 1
ATOM 773 C C . GLU A 1 97 ? 10.93 4.781 9.953 1 96.94 97 GLU A C 1
ATOM 775 O O . GLU A 1 97 ? 10.078 4.805 9.062 1 96.94 97 GLU A O 1
ATOM 780 N N . LYS A 1 98 ? 10.719 4.516 11.219 1 95.62 98 LYS A N 1
ATOM 781 C CA . LYS A 1 98 ? 9.336 4.426 11.688 1 95.62 98 LYS A CA 1
ATOM 782 C C . LYS A 1 98 ? 8.977 5.625 12.555 1 95.62 98 LYS A C 1
ATOM 784 O O . LYS A 1 98 ? 9.703 5.969 13.492 1 95.62 98 LYS A O 1
ATOM 789 N N . LEU A 1 99 ? 7.941 6.23 12.055 1 89.75 99 LEU A N 1
ATOM 790 C CA . LEU A 1 99 ? 7.406 7.344 12.828 1 89.75 99 LEU A CA 1
ATOM 791 C C . LEU A 1 99 ? 6.07 6.973 13.461 1 89.75 99 LEU A C 1
ATOM 793 O O . LEU A 1 99 ? 5.324 6.156 12.914 1 89.75 99 LEU A O 1
ATOM 797 N N . MET B 1 1 ? 14.852 8.492 -4.461 1 92.38 1 MET B N 1
ATOM 798 C CA . MET B 1 1 ? 13.414 8.227 -4.363 1 92.38 1 MET B CA 1
ATOM 799 C C . MET B 1 1 ? 13.062 7.652 -2.996 1 92.38 1 MET B C 1
ATOM 801 O O . MET B 1 1 ? 13.812 6.859 -2.434 1 92.38 1 MET B O 1
ATOM 805 N N . ILE B 1 2 ? 12.016 8.164 -2.416 1 97.56 2 ILE B N 1
ATOM 806 C CA . ILE B 1 2 ? 11.57 7.785 -1.078 1 97.56 2 ILE B CA 1
ATOM 807 C C . ILE B 1 2 ? 10.203 7.113 -1.156 1 97.56 2 ILE B C 1
ATOM 809 O O . ILE B 1 2 ? 9.305 7.598 -1.85 1 97.56 2 ILE B O 1
ATOM 813 N N . TYR B 1 3 ? 10.133 6.016 -0.527 1 98.62 3 TYR B N 1
ATOM 814 C CA . TYR B 1 3 ? 8.836 5.367 -0.371 1 98.62 3 TYR B CA 1
ATOM 815 C C . TYR B 1 3 ? 8.32 5.523 1.053 1 98.62 3 TYR B C 1
ATOM 817 O O . TYR B 1 3 ? 9.086 5.457 2.014 1 98.62 3 TYR B O 1
ATOM 825 N N . VAL B 1 4 ? 7.043 5.75 1.166 1 98.75 4 VAL B N 1
ATOM 826 C CA . VAL B 1 4 ? 6.395 5.836 2.469 1 98.75 4 VAL B CA 1
ATOM 827 C C . VAL B 1 4 ? 5.172 4.918 2.5 1 98.75 4 VAL B C 1
ATOM 829 O O . VAL B 1 4 ? 4.359 4.926 1.571 1 98.75 4 VAL B O 1
ATOM 832 N N . ILE B 1 5 ? 5.078 4.164 3.494 1 98.75 5 ILE B N 1
ATOM 833 C CA . ILE B 1 5 ? 3.877 3.398 3.814 1 98.75 5 ILE B CA 1
ATOM 834 C C . ILE B 1 5 ? 3.293 3.883 5.141 1 98.75 5 ILE B C 1
ATOM 836 O O . ILE B 1 5 ? 3.914 3.721 6.191 1 98.75 5 ILE B O 1
ATOM 840 N N . ALA B 1 6 ? 2.115 4.473 5.102 1 98.81 6 ALA B N 1
ATOM 841 C CA . ALA B 1 6 ? 1.423 4.938 6.301 1 98.81 6 ALA B CA 1
ATOM 842 C C . ALA B 1 6 ? 0.172 4.105 6.57 1 98.81 6 ALA B C 1
ATOM 844 O O . ALA B 1 6 ? -0.731 4.039 5.734 1 98.81 6 ALA B O 1
ATOM 845 N N . THR B 1 7 ? 0.112 3.457 7.684 1 98.81 7 THR B N 1
ATOM 846 C CA . THR B 1 7 ? -0.983 2.568 8.055 1 98.81 7 THR B CA 1
ATOM 847 C C . THR B 1 7 ? -1.764 3.137 9.234 1 98.81 7 THR B C 1
ATOM 849 O O . THR B 1 7 ? -1.188 3.418 10.289 1 98.81 7 THR B O 1
ATOM 852 N N . THR B 1 8 ? -3.047 3.254 9.023 1 98.75 8 THR B N 1
ATOM 853 C CA . THR B 1 8 ? -3.891 3.869 10.039 1 98.75 8 THR B CA 1
ATOM 854 C C . THR B 1 8 ? -5.059 2.955 10.398 1 98.75 8 THR B C 1
ATOM 856 O O . THR B 1 8 ? -5.852 2.58 9.531 1 98.75 8 THR B O 1
ATOM 859 N N . PRO B 1 9 ? -5.18 2.564 11.633 1 98.75 9 PRO B N 1
ATOM 860 C CA . PRO B 1 9 ? -6.422 1.935 12.086 1 98.75 9 PRO B CA 1
ATOM 861 C C . PRO B 1 9 ? -7.535 2.945 12.344 1 98.75 9 PRO B C 1
ATOM 863 O O . PRO B 1 9 ? -7.414 3.797 13.227 1 98.75 9 PRO B O 1
ATOM 866 N N . MET B 1 10 ? -8.578 2.834 11.562 1 98.75 10 MET B N 1
ATOM 867 C CA . MET B 1 10 ? -9.695 3.77 11.656 1 98.75 10 MET B CA 1
ATOM 868 C C . MET B 1 10 ? -10.727 3.283 12.664 1 98.75 10 MET B C 1
ATOM 870 O O . MET B 1 10 ? -10.922 2.078 12.828 1 98.75 10 MET B O 1
ATOM 874 N N . LYS B 1 11 ? -11.375 4.234 13.375 1 98.69 11 LYS B N 1
ATOM 875 C CA . LYS B 1 11 ? -12.586 3.877 14.094 1 98.69 11 LYS B CA 1
ATOM 876 C C . LYS B 1 11 ? -13.703 3.469 13.133 1 98.69 11 LYS B C 1
ATOM 878 O O . LYS B 1 11 ? -13.984 4.18 12.172 1 98.69 11 LYS B O 1
ATOM 883 N N . PRO B 1 12 ? -14.328 2.398 13.461 1 98.31 12 PRO B N 1
ATOM 884 C CA . PRO B 1 12 ? -15.344 1.903 12.531 1 98.31 12 PRO B CA 1
ATOM 885 C C . PRO B 1 12 ? -16.422 2.939 12.242 1 98.31 12 PRO B C 1
ATOM 887 O O . PRO B 1 12 ? -16.891 3.049 11.102 1 98.31 12 PRO B O 1
ATOM 890 N N . GLU B 1 13 ? -16.734 3.699 13.18 1 98.31 13 GLU B N 1
ATOM 891 C CA . GLU B 1 13 ? -17.844 4.648 13.031 1 98.31 13 GLU B CA 1
ATOM 892 C C . GLU B 1 13 ? -17.422 5.863 12.211 1 98.31 13 GLU B C 1
ATOM 894 O O . GLU B 1 13 ? -18.266 6.648 11.773 1 98.31 13 GLU B O 1
ATOM 899 N N . ASN B 1 14 ? -16.109 6.012 11.961 1 97.94 14 ASN B N 1
ATOM 900 C CA . ASN B 1 14 ? -15.625 7.215 11.305 1 97.94 14 ASN B CA 1
ATOM 901 C C . ASN B 1 14 ? -14.977 6.895 9.961 1 97.94 14 ASN B C 1
ATOM 903 O O . ASN B 1 14 ? -14.359 7.762 9.336 1 97.94 14 ASN B O 1
ATOM 907 N N . ARG B 1 15 ? -15.094 5.73 9.445 1 98.12 15 ARG B N 1
ATOM 908 C CA . ARG B 1 15 ? -14.375 5.297 8.25 1 98.12 15 ARG B CA 1
ATOM 909 C C . ARG B 1 15 ? -14.711 6.188 7.059 1 98.12 15 ARG B C 1
ATOM 911 O O . ARG B 1 15 ? -13.812 6.656 6.355 1 98.12 15 ARG B O 1
ATOM 918 N N . GLU B 1 16 ? -16.016 6.391 6.879 1 97.75 1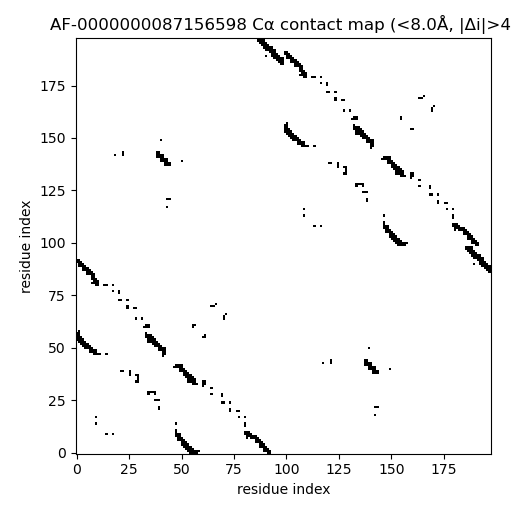6 GLU B N 1
ATOM 919 C CA . GLU B 1 16 ? -16.438 7.172 5.723 1 97.75 16 GLU B CA 1
ATOM 920 C C . GLU B 1 16 ? -15.898 8.594 5.789 1 97.75 16 GLU B C 1
ATOM 922 O O . GLU B 1 16 ? -15.383 9.117 4.797 1 97.75 16 GLU B O 1
ATOM 927 N N . ASP B 1 17 ? -16 9.227 6.91 1 98.19 17 ASP B N 1
ATOM 928 C CA . ASP B 1 17 ? -15.508 10.586 7.086 1 98.19 17 ASP B CA 1
ATOM 929 C C . ASP B 1 17 ? -13.992 10.641 6.941 1 98.19 17 ASP B C 1
ATOM 931 O O . ASP B 1 17 ? -13.453 11.578 6.348 1 98.19 17 ASP B O 1
ATOM 935 N N . PHE B 1 18 ? -13.344 9.648 7.527 1 98.81 18 PHE B N 1
ATOM 936 C CA . PHE B 1 18 ? -11.898 9.562 7.414 1 98.81 18 PHE B CA 1
ATOM 937 C C . PHE B 1 18 ? -11.469 9.539 5.953 1 98.81 18 PHE B C 1
ATOM 939 O O . PHE B 1 18 ? -10.625 10.336 5.531 1 98.81 18 PHE B O 1
ATOM 946 N N . ILE B 1 19 ? -12.102 8.672 5.195 1 98.56 19 ILE B N 1
ATOM 947 C CA . ILE B 1 19 ? -11.742 8.469 3.795 1 98.56 19 ILE B CA 1
ATOM 948 C C . ILE B 1 19 ? -12.039 9.727 2.992 1 98.56 19 ILE B C 1
ATOM 950 O O . ILE B 1 19 ? -11.211 10.172 2.189 1 98.56 19 ILE B O 1
ATOM 954 N N . LYS B 1 20 ? -13.188 10.312 3.244 1 98 20 LYS B N 1
ATOM 955 C CA . LYS B 1 20 ? -13.555 11.555 2.559 1 98 20 LYS B CA 1
ATOM 956 C C . LYS B 1 20 ? -12.539 12.656 2.828 1 98 20 LYS B C 1
ATOM 958 O O . LYS B 1 20 ? -12.102 13.344 1.904 1 98 20 LYS B O 1
ATOM 963 N N . GLY B 1 21 ? -12.203 12.805 4.066 1 97.88 21 GLY B N 1
ATOM 964 C CA . GLY B 1 21 ? -11.203 13.797 4.434 1 97.88 21 GLY B CA 1
ATOM 965 C C . GLY B 1 21 ? -9.852 13.555 3.797 1 97.88 21 GLY B C 1
ATOM 966 O O . GLY B 1 21 ? -9.203 14.484 3.316 1 97.88 21 GLY B O 1
ATOM 967 N N . HIS B 1 22 ? -9.406 12.32 3.771 1 98.38 22 HIS B N 1
ATOM 968 C CA . HIS B 1 22 ? -8.094 12.016 3.207 1 98.38 22 HIS B CA 1
ATOM 969 C C . HIS B 1 22 ? -8.086 12.219 1.695 1 98.38 22 HIS B C 1
ATOM 971 O O . HIS B 1 22 ? -7.07 12.609 1.122 1 98.38 22 HIS B O 1
ATOM 977 N N . LYS B 1 23 ? -9.258 11.953 1.046 1 97.81 23 LYS B N 1
ATOM 978 C CA . LYS B 1 23 ? -9.344 12.219 -0.387 1 97.81 23 LYS B CA 1
ATOM 979 C C . LYS B 1 23 ? -9.086 13.695 -0.692 1 97.81 23 LYS B C 1
ATOM 981 O O . LYS B 1 23 ? -8.414 14.023 -1.669 1 97.81 23 LYS B O 1
ATOM 986 N N . ALA B 1 24 ? -9.656 14.539 0.113 1 96.62 24 ALA B N 1
ATOM 987 C CA . ALA B 1 24 ? -9.406 15.961 -0.058 1 96.62 24 ALA B CA 1
ATOM 988 C C . ALA B 1 24 ? -7.926 16.281 0.135 1 96.62 24 ALA B C 1
ATOM 990 O O . ALA B 1 24 ? -7.352 17.078 -0.62 1 96.62 24 ALA B O 1
ATOM 991 N N . CYS B 1 25 ? -7.289 15.68 1.122 1 97.81 25 CYS B N 1
ATOM 992 C CA . CYS B 1 25 ? -5.859 15.828 1.375 1 97.81 25 CYS B CA 1
ATOM 993 C C . CYS B 1 25 ? -5.043 15.328 0.192 1 97.81 25 CYS B C 1
ATOM 995 O O . CYS B 1 25 ? -4.047 15.945 -0.19 1 97.81 25 CYS B O 1
ATOM 997 N N . THR B 1 26 ? -5.453 14.242 -0.396 1 98.38 26 THR B N 1
ATOM 998 C CA . THR B 1 26 ? -4.766 13.617 -1.521 1 98.38 26 THR B CA 1
ATOM 999 C C . THR B 1 26 ? -4.699 14.57 -2.711 1 98.38 26 THR B C 1
ATOM 1001 O O . THR B 1 26 ? -3.658 14.688 -3.357 1 98.38 26 THR B O 1
ATOM 1004 N N . VAL B 1 27 ? -5.801 15.273 -3.01 1 97.94 27 VAL B N 1
ATOM 1005 C CA . VAL B 1 27 ? -5.875 16.203 -4.133 1 97.94 27 VAL B CA 1
ATOM 1006 C C . VAL B 1 27 ? -4.801 17.281 -3.988 1 97.94 27 VAL B C 1
ATOM 1008 O O . VAL B 1 27 ? -4.055 17.547 -4.934 1 97.94 27 VAL B O 1
ATOM 1011 N N . GLU B 1 28 ? -4.68 17.812 -2.844 1 98.25 28 GLU B N 1
ATOM 1012 C CA . GLU B 1 28 ? -3.691 18.859 -2.602 1 98.25 28 GLU B CA 1
ATOM 1013 C C . GLU B 1 28 ? -2.275 18.297 -2.586 1 98.25 28 GLU B C 1
ATOM 1015 O O . GLU B 1 28 ? -1.35 18.906 -3.125 1 98.25 28 GLU B O 1
ATOM 1020 N N . THR B 1 29 ? -2.061 17.109 -1.955 1 98.75 29 THR B N 1
ATOM 1021 C CA . THR B 1 29 ? -0.752 16.484 -1.819 1 98.75 29 THR B CA 1
ATOM 1022 C C . THR B 1 29 ? -0.163 16.156 -3.189 1 98.75 29 THR B C 1
ATOM 1024 O O . THR B 1 29 ? 1.031 16.359 -3.42 1 98.75 29 THR B O 1
ATOM 1027 N N . ARG B 1 30 ? -0.962 15.734 -4.125 1 98.56 30 ARG B N 1
ATOM 1028 C CA . ARG B 1 30 ? -0.493 15.312 -5.441 1 98.56 30 ARG B CA 1
ATOM 1029 C C . ARG B 1 30 ? -0.005 16.5 -6.254 1 98.56 30 ARG B C 1
ATOM 1031 O O . ARG B 1 30 ? 0.679 16.344 -7.266 1 98.56 30 ARG B O 1
ATOM 1038 N N . LYS B 1 31 ? -0.338 17.719 -5.812 1 98.31 31 LYS B N 1
ATOM 1039 C CA . LYS B 1 31 ? 0.11 18.938 -6.48 1 98.31 31 LYS B CA 1
ATOM 1040 C C . LYS B 1 31 ? 1.474 19.375 -5.957 1 98.31 31 LYS B C 1
ATOM 1042 O O . LYS B 1 31 ? 2.105 20.266 -6.535 1 98.31 31 LYS B O 1
ATOM 1047 N N . GLU B 1 32 ? 1.932 18.797 -4.914 1 98.56 32 GLU B N 1
ATOM 1048 C CA . GLU B 1 32 ? 3.162 19.234 -4.258 1 98.56 32 GLU B CA 1
ATOM 1049 C C . GLU B 1 32 ? 4.387 18.891 -5.102 1 98.56 32 GLU B C 1
ATOM 1051 O O . GLU B 1 32 ? 4.445 17.828 -5.723 1 98.56 32 GLU B O 1
ATOM 1056 N N . LYS B 1 33 ? 5.328 19.75 -5.02 1 98.06 33 LYS B N 1
ATOM 1057 C CA . LYS B 1 33 ? 6.617 19.484 -5.648 1 98.06 33 LYS B CA 1
ATOM 1058 C C . LYS B 1 33 ? 7.223 18.188 -5.121 1 98.06 33 LYS B C 1
ATOM 1060 O O . LYS B 1 33 ? 7.234 17.953 -3.91 1 98.06 33 LYS B O 1
ATOM 1065 N N . GLY B 1 34 ? 7.66 17.328 -6.027 1 98.56 34 GLY B N 1
ATOM 1066 C CA . GLY B 1 34 ? 8.391 16.125 -5.652 1 98.56 34 GLY B CA 1
ATOM 1067 C C . GLY B 1 34 ? 7.488 14.953 -5.32 1 98.56 34 GLY B C 1
ATOM 1068 O O . GLY B 1 34 ? 7.969 13.844 -5.07 1 98.56 34 GLY B O 1
ATOM 1069 N N . CYS B 1 35 ? 6.148 15.188 -5.246 1 98.75 35 CYS B N 1
ATOM 1070 C CA . CYS B 1 35 ? 5.227 14.07 -5.039 1 98.75 35 CYS B CA 1
ATOM 1071 C C . CYS B 1 35 ? 5.098 13.227 -6.305 1 98.75 35 CYS B C 1
ATOM 1073 O O . CYS B 1 35 ? 4.574 13.695 -7.316 1 98.75 35 CYS B O 1
ATOM 1075 N N . LEU B 1 36 ? 5.543 12.016 -6.273 1 98.38 36 LEU B N 1
ATOM 1076 C CA . LEU B 1 36 ? 5.5 11.133 -7.43 1 98.38 36 LEU B CA 1
ATOM 1077 C C . LEU B 1 36 ? 4.273 10.227 -7.379 1 98.38 36 LEU B C 1
ATOM 1079 O O . LEU B 1 36 ? 3.729 9.852 -8.422 1 98.38 36 LEU B O 1
ATOM 1083 N N . ALA B 1 37 ? 3.875 9.844 -6.211 1 98.38 37 ALA B N 1
ATOM 1084 C CA . ALA B 1 37 ? 2.676 9.047 -5.965 1 98.38 37 ALA B CA 1
ATOM 1085 C C . ALA B 1 37 ? 2.148 9.281 -4.551 1 98.38 37 ALA B C 1
ATOM 1087 O O . ALA B 1 37 ? 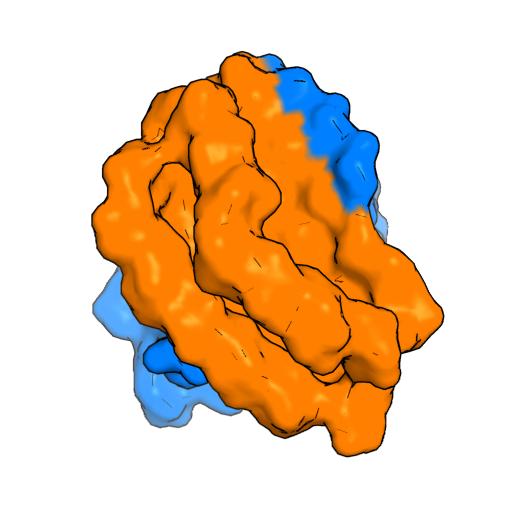2.93 9.414 -3.605 1 98.38 37 ALA B O 1
ATOM 1088 N N . TYR B 1 38 ? 0.888 9.32 -4.426 1 98.81 38 TYR B N 1
ATOM 1089 C CA . TYR B 1 38 ? 0.162 9.484 -3.172 1 98.81 38 TYR B CA 1
ATOM 1090 C C . TYR B 1 38 ? -1.264 8.961 -3.297 1 98.81 38 TYR B C 1
ATOM 1092 O O . TYR B 1 38 ? -2.105 9.578 -3.951 1 98.81 38 TYR B O 1
ATOM 1100 N N . ASP B 1 39 ? -1.502 7.855 -2.67 1 98.75 39 ASP B N 1
ATOM 1101 C CA . ASP B 1 39 ? -2.824 7.254 -2.814 1 98.75 39 ASP B CA 1
ATOM 1102 C C . ASP B 1 39 ? -3.211 6.469 -1.563 1 98.75 39 ASP B C 1
ATOM 1104 O O . ASP B 1 39 ? -2.365 5.816 -0.948 1 98.75 39 ASP B O 1
ATOM 1108 N N . GLY B 1 40 ? -4.453 6.598 -1.145 1 98.81 40 GLY B N 1
ATOM 1109 C CA . GLY B 1 40 ? -5.004 5.852 -0.025 1 98.81 40 GLY B CA 1
ATOM 1110 C C . GLY B 1 40 ? -5.773 4.617 -0.452 1 98.81 40 GLY B C 1
ATOM 1111 O O . GLY B 1 40 ? -6.41 4.609 -1.507 1 98.81 40 GLY B O 1
ATOM 1112 N N . HIS B 1 41 ? -5.699 3.602 0.399 1 98.88 41 HIS B N 1
ATOM 1113 C CA . HIS B 1 41 ? -6.301 2.303 0.112 1 98.88 41 HIS B CA 1
ATOM 1114 C C . HIS B 1 41 ? -6.914 1.692 1.365 1 98.88 41 HIS B C 1
ATOM 1116 O O . HIS B 1 41 ? -6.391 1.867 2.469 1 98.88 41 HIS B O 1
ATOM 1122 N N . VAL B 1 42 ? -7.988 0.928 1.189 1 98.81 42 VAL B N 1
ATOM 1123 C CA . VAL B 1 42 ? -8.594 0.18 2.289 1 98.81 42 VAL B CA 1
ATOM 1124 C C . VAL B 1 42 ? -8.219 -1.297 2.174 1 98.81 42 VAL B C 1
ATOM 1126 O O . VAL B 1 42 ? -8.281 -1.876 1.087 1 98.81 42 VAL B O 1
ATOM 1129 N N . SER B 1 43 ? -7.801 -1.908 3.318 1 98.81 43 SER B N 1
ATOM 1130 C CA . SER B 1 43 ? -7.504 -3.338 3.346 1 98.81 43 SER B CA 1
ATOM 1131 C C . SER B 1 43 ? -8.742 -4.164 3.006 1 98.81 43 SER B C 1
ATOM 1133 O O . SER B 1 43 ? -9.836 -3.873 3.482 1 98.81 43 SER B O 1
ATOM 1135 N N . VAL B 1 44 ? -8.539 -5.191 2.221 1 98.44 44 VAL B N 1
ATOM 1136 C CA . VAL B 1 44 ? -9.664 -6.051 1.868 1 98.44 44 VAL B CA 1
ATOM 1137 C C . VAL B 1 44 ? -9.898 -7.074 2.977 1 98.44 44 VAL B C 1
ATOM 1139 O O . VAL B 1 44 ? -10.945 -7.734 3.012 1 98.44 44 VAL B O 1
ATOM 1142 N N . ASN B 1 45 ? -8.945 -7.199 3.883 1 97.81 45 ASN B N 1
ATOM 1143 C CA . ASN B 1 45 ? -9.039 -8.172 4.969 1 97.81 45 ASN B CA 1
ATOM 1144 C C . ASN B 1 45 ? -9.484 -7.512 6.27 1 97.81 45 ASN B C 1
ATOM 1146 O O . ASN B 1 45 ? -9.922 -8.195 7.199 1 97.81 45 ASN B O 1
ATOM 1150 N N . ASP B 1 46 ? -9.328 -6.219 6.359 1 97.94 46 ASP B N 1
ATOM 1151 C CA . ASP B 1 46 ? -9.758 -5.414 7.5 1 97.94 46 ASP B CA 1
ATOM 1152 C C . ASP B 1 46 ? -10.242 -4.035 7.051 1 97.94 46 ASP B C 1
ATOM 1154 O O . ASP B 1 46 ? -9.438 -3.121 6.867 1 97.94 46 ASP B O 1
ATOM 1158 N N . PRO B 1 47 ? -11.539 -3.885 6.969 1 97.69 47 PRO B N 1
ATOM 1159 C CA . PRO B 1 47 ? -12.062 -2.631 6.43 1 97.69 47 PRO B CA 1
ATOM 1160 C C . PRO B 1 47 ? -11.711 -1.42 7.285 1 97.69 47 PRO B C 1
ATOM 1162 O O . PRO B 1 47 ? -11.922 -0.278 6.871 1 97.69 47 PRO B O 1
ATOM 1165 N N . ASN B 1 48 ? -11.156 -1.626 8.477 1 98.56 48 ASN B N 1
ATOM 1166 C CA . ASN B 1 48 ? -10.789 -0.518 9.352 1 98.56 48 ASN B CA 1
ATOM 1167 C C . ASN B 1 48 ? -9.32 -0.142 9.195 1 98.56 48 ASN B C 1
ATOM 1169 O O . ASN B 1 48 ? -8.828 0.746 9.891 1 98.56 48 ASN B O 1
ATOM 1173 N N . LEU B 1 49 ? -8.656 -0.81 8.312 1 98.75 49 LEU B N 1
ATOM 1174 C CA . LEU B 1 49 ? -7.242 -0.526 8.094 1 98.75 49 LEU B CA 1
ATOM 1175 C C . LEU B 1 49 ? -7.039 0.239 6.789 1 98.75 49 LEU B C 1
ATO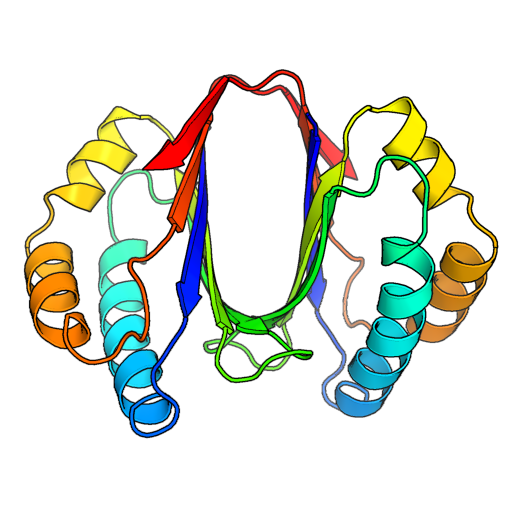M 1177 O O . LEU B 1 49 ? -7.469 -0.217 5.723 1 98.75 49 LEU B O 1
ATOM 1181 N N . TYR B 1 50 ? -6.48 1.46 6.922 1 98.88 50 TYR B N 1
ATOM 1182 C CA . TYR B 1 50 ? -6.227 2.375 5.812 1 98.88 50 TYR B CA 1
ATOM 1183 C C . TYR B 1 50 ? -4.73 2.539 5.574 1 98.88 50 TYR B C 1
ATOM 1185 O O . TYR B 1 50 ? -3.975 2.824 6.504 1 98.88 50 TYR B O 1
ATOM 1193 N N . VAL B 1 51 ? -4.289 2.326 4.336 1 98.88 51 VAL B N 1
ATOM 1194 C CA . VAL B 1 51 ? -2.869 2.43 4.02 1 98.88 51 VAL B CA 1
ATOM 1195 C C . VAL B 1 51 ? -2.656 3.475 2.928 1 98.88 51 VAL B C 1
ATOM 1197 O O . VAL B 1 51 ? -3.357 3.469 1.911 1 98.88 51 VAL B O 1
ATOM 1200 N N . VAL B 1 52 ? -1.752 4.352 3.148 1 98.94 52 VAL B N 1
ATOM 1201 C CA . VAL B 1 52 ? -1.317 5.301 2.129 1 98.94 52 VAL B CA 1
ATOM 1202 C C . VAL B 1 52 ? 0.053 4.891 1.593 1 98.94 52 VAL B C 1
ATOM 1204 O O . VAL B 1 52 ? 0.982 4.648 2.367 1 98.94 52 VAL B O 1
ATOM 1207 N N . VAL B 1 53 ? 0.136 4.738 0.307 1 98.88 53 VAL B N 1
ATOM 1208 C CA . VAL B 1 53 ? 1.396 4.488 -0.383 1 98.88 53 VAL B CA 1
ATOM 1209 C C . VAL B 1 53 ? 1.866 5.762 -1.079 1 98.88 53 VAL B C 1
ATOM 1211 O O . VAL B 1 53 ? 1.138 6.34 -1.89 1 98.88 53 VAL B O 1
ATOM 1214 N N . GLU B 1 54 ? 3.057 6.172 -0.683 1 98.81 54 GLU B N 1
ATOM 1215 C CA . GLU B 1 54 ? 3.598 7.426 -1.201 1 98.81 54 GLU B CA 1
ATOM 1216 C C . GLU B 1 54 ? 4.977 7.219 -1.82 1 98.81 54 GLU B C 1
ATOM 1218 O O . GLU B 1 54 ? 5.734 6.348 -1.387 1 98.81 54 GLU B O 1
ATOM 1223 N N . ARG B 1 55 ? 5.238 8.016 -2.809 1 98.62 55 ARG B N 1
ATOM 1224 C CA . ARG B 1 55 ? 6.566 8.125 -3.398 1 98.62 55 ARG B CA 1
ATOM 1225 C C . ARG B 1 55 ? 6.973 9.586 -3.572 1 98.62 55 ARG B C 1
ATOM 1227 O O . ARG B 1 55 ? 6.188 10.398 -4.066 1 98.62 55 ARG B O 1
ATOM 1234 N N . TRP B 1 56 ? 8.195 9.852 -3.141 1 98.62 56 TRP B N 1
ATOM 1235 C CA . TRP B 1 56 ? 8.711 11.219 -3.172 1 98.62 56 TRP B CA 1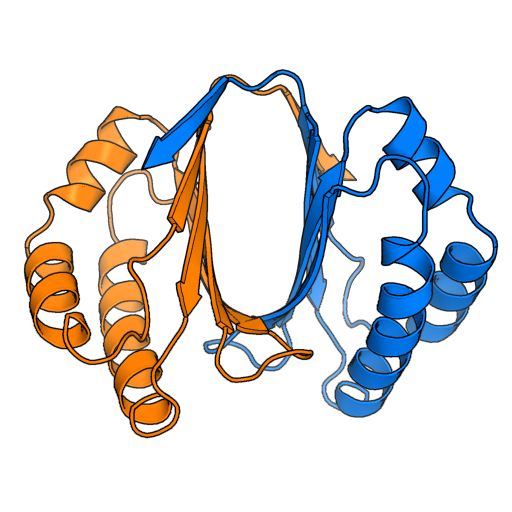
ATOM 1236 C C . TRP B 1 56 ? 10.086 11.266 -3.842 1 98.62 56 TRP B C 1
ATOM 1238 O O . TRP B 1 56 ? 10.883 10.336 -3.695 1 98.62 56 TRP B O 1
ATOM 1248 N N . GLU B 1 57 ? 10.32 12.328 -4.43 1 98.19 57 GLU B N 1
ATOM 1249 C CA . GLU B 1 57 ? 11.586 12.492 -5.141 1 98.19 57 GLU B CA 1
ATOM 1250 C C . GLU B 1 57 ? 12.758 12.586 -4.164 1 98.19 57 GLU B C 1
ATOM 1252 O O . GLU B 1 57 ? 13.82 12.016 -4.41 1 98.19 57 GLU B O 1
ATOM 1257 N N . THR B 1 58 ? 12.562 13.477 -3.107 1 97.62 58 THR B N 1
ATOM 1258 C CA . THR B 1 58 ? 13.641 13.656 -2.141 1 97.62 58 THR B CA 1
ATOM 1259 C C . THR B 1 58 ? 13.094 13.688 -0.718 1 97.62 58 THR B C 1
ATOM 1261 O O . THR B 1 58 ? 11.891 13.875 -0.515 1 97.62 58 THR B O 1
ATOM 1264 N N . ARG B 1 59 ? 13.953 13.508 0.197 1 96.62 59 ARG B N 1
ATOM 1265 C CA . ARG B 1 59 ? 13.586 13.625 1.604 1 96.62 59 ARG B CA 1
ATOM 1266 C C . ARG B 1 59 ? 13.109 15.031 1.928 1 96.62 59 ARG B C 1
ATOM 1268 O O . ARG B 1 59 ? 12.203 15.219 2.75 1 96.62 59 ARG B O 1
ATOM 1275 N N . ASP B 1 60 ? 13.75 15.977 1.312 1 97.94 60 ASP B N 1
ATOM 1276 C CA . ASP B 1 60 ? 13.328 17.359 1.512 1 97.94 60 ASP B CA 1
ATOM 1277 C C . ASP B 1 60 ? 11.875 17.562 1.075 1 97.94 60 ASP B C 1
ATOM 1279 O O . ASP B 1 60 ? 11.117 18.281 1.729 1 97.94 60 ASP B O 1
ATOM 1283 N N . ASP B 1 61 ? 11.5 16.938 -0.026 1 98.5 61 ASP B N 1
ATOM 1284 C CA . ASP B 1 61 ? 10.125 17.031 -0.502 1 98.5 61 ASP B CA 1
ATOM 1285 C C . ASP B 1 61 ? 9.156 16.406 0.498 1 98.5 61 ASP B C 1
ATOM 1287 O O . ASP B 1 61 ? 8.086 16.969 0.769 1 98.5 61 ASP B O 1
ATOM 1291 N N . LEU B 1 62 ? 9.555 15.258 1.03 1 98.31 62 LEU B N 1
ATOM 1292 C CA . LEU B 1 62 ? 8.727 14.594 2.039 1 98.31 62 LEU B CA 1
ATOM 1293 C C . LEU B 1 62 ? 8.609 15.461 3.291 1 98.31 62 LEU B C 1
ATOM 1295 O O . LEU B 1 62 ? 7.523 15.578 3.865 1 98.31 62 LEU B O 1
ATOM 1299 N N . ASN B 1 63 ? 9.695 16.062 3.719 1 97.75 63 ASN B N 1
ATOM 1300 C CA . ASN B 1 63 ? 9.664 16.953 4.875 1 97.75 63 ASN B CA 1
ATOM 1301 C C . ASN B 1 63 ? 8.75 18.156 4.637 1 97.75 63 ASN B C 1
ATOM 1303 O O . ASN B 1 63 ? 8.023 18.578 5.539 1 97.75 63 ASN B O 1
ATOM 1307 N N . ALA B 1 64 ? 8.828 18.719 3.475 1 98.31 64 ALA B N 1
ATOM 1308 C CA . ALA B 1 64 ? 7.941 19.828 3.113 1 98.31 64 ALA B CA 1
ATOM 1309 C C . ALA B 1 64 ? 6.477 19.391 3.176 1 98.31 64 ALA B C 1
ATOM 1311 O O . ALA B 1 64 ? 5.621 20.141 3.65 1 98.31 64 ALA B O 1
ATOM 1312 N N . HIS B 1 65 ? 6.215 18.172 2.688 1 98.5 65 HIS B N 1
ATOM 1313 C CA . HIS B 1 65 ? 4.871 17.609 2.75 1 98.5 65 HIS B CA 1
ATOM 1314 C C . HIS B 1 65 ? 4.367 17.547 4.188 1 98.5 65 HIS B C 1
ATOM 1316 O O . HIS B 1 65 ? 3.234 17.953 4.473 1 98.5 65 HIS B O 1
ATOM 1322 N N . ALA B 1 66 ? 5.191 17.125 5.086 1 97.44 66 ALA B N 1
ATOM 1323 C CA . ALA B 1 66 ? 4.809 16.953 6.484 1 97.44 66 ALA B CA 1
ATOM 1324 C C . ALA B 1 66 ? 4.469 18.281 7.133 1 97.44 66 ALA B C 1
ATOM 1326 O O . ALA B 1 66 ? 3.717 18.344 8.109 1 97.44 66 ALA B O 1
ATOM 1327 N N . ARG B 1 67 ? 4.961 19.328 6.535 1 97.38 67 ARG B N 1
ATOM 1328 C CA . ARG B 1 67 ? 4.773 20.656 7.125 1 97.38 67 ARG B CA 1
ATOM 1329 C C . ARG B 1 67 ? 3.727 21.453 6.355 1 97.38 67 ARG B C 1
ATOM 1331 O O . ARG B 1 67 ? 3.402 22.578 6.73 1 97.38 67 ARG B O 1
ATOM 1338 N N . ALA B 1 68 ? 3.244 20.922 5.336 1 98 68 ALA B N 1
ATOM 1339 C CA . ALA B 1 68 ? 2.299 21.656 4.488 1 98 68 ALA B CA 1
ATOM 1340 C C . ALA B 1 68 ? 1.026 22 5.258 1 98 68 ALA B C 1
ATOM 1342 O O . ALA B 1 68 ? 0.572 21.219 6.098 1 98 68 ALA B O 1
ATOM 1343 N N . PRO B 1 69 ? 0.333 23.156 4.953 1 97.25 69 PRO B N 1
ATOM 1344 C CA . PRO B 1 69 ? -0.885 23.578 5.648 1 97.25 69 PRO B CA 1
ATOM 1345 C C . PRO B 1 69 ? -2.004 22.531 5.555 1 97.25 69 PRO B C 1
ATOM 1347 O O . PRO B 1 69 ? -2.703 22.281 6.539 1 97.25 69 PRO B O 1
ATOM 1350 N N . HIS B 1 70 ? -2.174 21.953 4.426 1 97.81 70 HIS B N 1
ATOM 1351 C CA . HIS B 1 70 ? -3.25 20.984 4.285 1 97.81 70 HIS B CA 1
ATOM 1352 C C . HIS B 1 70 ? -2.992 19.75 5.145 1 97.81 70 HIS B C 1
ATOM 1354 O O . HIS B 1 70 ? -3.934 19.078 5.574 1 97.81 70 HIS B O 1
ATOM 1360 N N . MET B 1 71 ? -1.725 19.375 5.328 1 97.94 71 MET B N 1
ATOM 1361 C CA . MET B 1 71 ? -1.409 18.25 6.203 1 97.94 71 MET B CA 1
ATOM 1362 C C . MET B 1 71 ? -1.753 18.578 7.652 1 97.94 71 MET B C 1
ATOM 1364 O O . MET B 1 71 ? -2.195 17.703 8.398 1 97.94 71 MET B O 1
ATOM 1368 N N . LYS B 1 72 ? -1.534 19.812 8.07 1 96.56 72 LYS B N 1
ATOM 1369 C CA . LYS B 1 72 ? -1.962 20.234 9.406 1 96.56 72 LYS B CA 1
ATOM 1370 C C . LYS B 1 72 ? -3.471 20.078 9.57 1 96.56 72 LYS B C 1
ATOM 1372 O O . LYS B 1 72 ? -3.941 19.562 10.586 1 96.56 72 LYS B O 1
ATOM 1377 N N . VAL B 1 73 ? -4.219 20.562 8.609 1 96.75 73 VAL B N 1
ATOM 1378 C CA . VAL B 1 73 ? -5.672 20.438 8.617 1 96.75 73 VAL B CA 1
ATOM 1379 C C . VAL B 1 73 ? -6.074 18.969 8.719 1 96.75 73 VAL B C 1
ATOM 1381 O O . VAL B 1 73 ? -6.945 18.609 9.516 1 96.75 73 VAL B O 1
ATOM 1384 N N . TRP B 1 74 ? -5.414 18.125 7.926 1 97.88 74 TRP B N 1
ATOM 1385 C CA . TRP B 1 74 ? -5.723 16.688 7.898 1 97.88 74 TRP B CA 1
ATOM 1386 C C . TRP B 1 74 ? -5.449 16.047 9.258 1 97.88 74 TRP B C 1
ATOM 1388 O O . TRP B 1 74 ? -6.27 15.289 9.766 1 97.88 74 TRP B O 1
ATOM 1398 N N . ARG B 1 75 ? -4.316 16.359 9.805 1 97.12 75 ARG B N 1
ATOM 1399 C CA . ARG B 1 75 ? -3.949 15.789 11.094 1 97.12 75 ARG B CA 1
ATOM 1400 C C . ARG B 1 75 ? -4.961 16.172 12.172 1 97.12 75 ARG B C 1
ATOM 1402 O O . ARG B 1 75 ? -5.371 15.32 12.961 1 97.12 75 ARG B O 1
ATOM 1409 N N . GLU B 1 76 ? -5.363 17.375 12.203 1 96.81 76 GLU B N 1
ATOM 1410 C CA . GLU B 1 76 ? -6.355 17.828 13.172 1 96.81 76 GLU B CA 1
ATOM 1411 C C . GLU B 1 76 ? -7.711 17.172 12.922 1 96.81 76 GLU B C 1
ATOM 1413 O O . GLU B 1 76 ? -8.367 16.734 13.867 1 96.81 76 GLU B O 1
ATOM 1418 N N . TYR B 1 77 ? -8.117 17.125 11.695 1 97.56 77 TYR B N 1
ATOM 1419 C CA . TYR B 1 77 ? -9.406 16.578 11.305 1 97.56 77 TYR B CA 1
ATOM 1420 C C . TYR B 1 77 ? -9.492 15.094 11.68 1 97.56 77 TYR B C 1
ATOM 1422 O O . TYR B 1 77 ? -10.531 14.633 12.164 1 97.56 77 TYR B O 1
ATOM 1430 N N . SER B 1 78 ? -8.375 14.344 11.492 1 98.19 78 SER B N 1
ATOM 1431 C CA . SER B 1 78 ? -8.422 12.891 11.594 1 98.19 78 SER B CA 1
ATOM 1432 C C . SER B 1 78 ? -8.031 12.422 12.992 1 98.19 78 SER B C 1
ATOM 1434 O O . SER B 1 78 ? -8.102 11.227 13.297 1 98.19 78 SER B O 1
ATOM 1436 N N . ALA B 1 79 ? -7.664 13.289 13.883 1 96.88 79 ALA B N 1
ATOM 1437 C CA . ALA B 1 79 ? -7.059 12.969 15.172 1 96.88 79 ALA B CA 1
ATOM 1438 C C . ALA B 1 79 ? -7.965 12.055 15.992 1 96.88 79 ALA B C 1
ATOM 1440 O O . ALA B 1 79 ? -7.492 11.117 16.641 1 96.88 79 ALA B O 1
ATOM 1441 N N . GLN B 1 80 ? -9.266 12.219 15.93 1 97 80 GLN B N 1
ATOM 1442 C CA . GLN B 1 80 ? -10.172 11.461 16.781 1 97 80 GLN B CA 1
ATOM 1443 C C . GLN B 1 80 ? -10.867 10.352 15.992 1 97 80 GLN B C 1
ATOM 1445 O O . GLN B 1 80 ? -11.867 9.797 16.453 1 97 80 GLN B O 1
ATOM 1450 N N . MET B 1 81 ? -10.32 10.062 14.875 1 98.62 81 MET B N 1
ATOM 1451 C CA . MET B 1 81 ? -11.008 9.102 14.023 1 98.62 81 MET B CA 1
ATOM 1452 C C . MET B 1 81 ? -10.234 7.785 13.961 1 98.62 81 MET B C 1
ATOM 1454 O O . MET B 1 81 ? -10.586 6.895 13.18 1 98.62 81 MET B O 1
ATOM 1458 N N . LYS B 1 82 ? -9.219 7.738 14.703 1 98.25 82 LYS B N 1
ATOM 1459 C CA . LYS B 1 82 ? -8.336 6.574 14.672 1 98.25 82 LYS B CA 1
ATOM 1460 C C . LYS B 1 82 ? -8.383 5.812 15.992 1 98.25 82 LYS B C 1
ATOM 1462 O O . LYS B 1 82 ? -8.594 6.402 17.047 1 98.25 82 LYS B O 1
ATOM 1467 N N . THR B 1 83 ? -8.195 4.539 15.945 1 98.31 83 THR B N 1
ATOM 1468 C CA . THR B 1 83 ? -8.18 3.721 17.156 1 98.31 83 THR B CA 1
ATOM 1469 C C . THR B 1 83 ? -6.766 3.613 17.719 1 98.31 83 THR B C 1
ATOM 1471 O O . THR B 1 83 ? -6.578 3.191 18.859 1 98.31 83 THR B O 1
ATOM 1474 N N . ALA B 1 84 ? -5.77 3.93 17 1 97.56 84 ALA B N 1
ATOM 1475 C CA . ALA B 1 84 ? -4.352 3.98 17.344 1 97.56 84 ALA B CA 1
ATOM 1476 C C . ALA B 1 84 ? -3.596 4.934 16.406 1 97.56 84 ALA B C 1
ATOM 1478 O O . ALA B 1 84 ? -4.102 5.312 15.352 1 97.56 84 ALA B O 1
ATOM 1479 N N . PRO B 1 85 ? -2.426 5.41 16.812 1 96.81 85 PRO B N 1
ATOM 1480 C CA . PRO B 1 85 ? -1.659 6.312 15.945 1 96.81 85 PRO B CA 1
ATOM 1481 C C . PRO B 1 85 ? -1.289 5.676 14.609 1 96.81 85 PRO B C 1
ATOM 1483 O O . PRO B 1 85 ? -1.083 4.461 14.539 1 96.81 85 PRO B O 1
ATOM 1486 N N . THR B 1 86 ? -1.244 6.461 13.594 1 98.12 86 THR B N 1
ATOM 1487 C CA . THR B 1 86 ? -0.75 6.016 12.297 1 98.12 86 THR B CA 1
ATOM 1488 C C . THR B 1 86 ? 0.694 5.535 12.406 1 98.12 86 THR B C 1
ATOM 1490 O O . THR B 1 86 ? 1.519 6.172 13.062 1 98.12 86 THR B O 1
ATOM 1493 N N . VAL B 1 87 ? 0.992 4.441 11.859 1 98 87 VAL B N 1
ATOM 1494 C CA . VAL B 1 87 ? 2.363 3.959 11.727 1 98 87 VAL B CA 1
ATOM 1495 C C . VAL B 1 87 ? 2.924 4.367 10.367 1 98 87 VAL B C 1
ATOM 1497 O O . VAL B 1 87 ? 2.381 3.986 9.328 1 98 87 VAL B O 1
ATOM 1500 N N . ILE B 1 88 ? 3.965 5.141 10.367 1 98.44 88 ILE B N 1
ATOM 1501 C CA . ILE B 1 88 ? 4.578 5.629 9.141 1 98.44 88 ILE B CA 1
ATOM 1502 C C . ILE B 1 88 ? 5.941 4.969 8.945 1 98.44 88 ILE B C 1
ATOM 1504 O O . ILE B 1 88 ? 6.82 5.074 9.812 1 98.44 88 ILE B O 1
ATOM 1508 N N . GLU B 1 89 ? 6.113 4.285 7.895 1 98.44 89 GLU B N 1
ATOM 1509 C CA . GLU B 1 89 ? 7.387 3.68 7.52 1 98.44 89 GLU B CA 1
ATOM 1510 C C . GLU B 1 89 ? 7.992 4.379 6.305 1 98.44 89 GLU B C 1
ATOM 1512 O O . GLU B 1 89 ? 7.41 4.359 5.219 1 98.44 89 GLU B O 1
ATOM 1517 N N . ILE B 1 90 ? 9.133 4.977 6.512 1 98.5 90 ILE B N 1
ATOM 1518 C CA . ILE B 1 90 ? 9.859 5.66 5.449 1 98.5 90 ILE B CA 1
ATOM 1519 C C . ILE B 1 90 ? 11.031 4.797 4.98 1 98.5 90 ILE B C 1
ATOM 1521 O O . ILE B 1 90 ? 11.891 4.418 5.777 1 98.5 90 ILE B O 1
ATOM 1525 N N . ILE B 1 91 ? 11.031 4.445 3.752 1 98.12 91 ILE B N 1
ATOM 1526 C CA . ILE B 1 91 ? 12.102 3.658 3.154 1 98.12 91 ILE B CA 1
ATOM 1527 C C . ILE B 1 91 ? 12.953 4.547 2.246 1 98.12 91 ILE B C 1
ATOM 1529 O O . ILE B 1 91 ? 12.492 4.977 1.186 1 98.12 91 ILE B O 1
ATOM 1533 N N . SER B 1 92 ? 14.148 4.793 2.703 1 97.06 92 SER B N 1
ATOM 1534 C CA . SER B 1 92 ? 15.039 5.672 1.954 1 97.06 92 SER B CA 1
ATOM 1535 C C . SER B 1 92 ? 16.297 4.934 1.511 1 97.06 92 SER B C 1
ATOM 1537 O O . SER B 1 92 ? 16.641 3.889 2.066 1 97.06 92 SER B O 1
ATOM 1539 N N . ASP B 1 93 ? 16.922 5.352 0.393 1 93.06 93 ASP B N 1
ATOM 1540 C CA . ASP B 1 93 ? 18.219 4.895 -0.095 1 93.06 93 ASP B CA 1
ATOM 1541 C C . ASP B 1 93 ? 18.172 3.422 -0.494 1 93.06 93 ASP B C 1
ATOM 1543 O O . ASP B 1 93 ? 19.156 2.703 -0.361 1 93.06 93 ASP B O 1
ATOM 1547 N N . GLY B 1 94 ? 17.016 2.955 -0.767 1 94.19 94 GLY B N 1
ATOM 1548 C CA . GLY B 1 94 ? 16.875 1.571 -1.198 1 94.19 94 GLY B CA 1
ATOM 1549 C C . GLY B 1 94 ? 17.109 1.389 -2.688 1 94.19 94 GLY B C 1
ATOM 1550 O O . GLY B 1 94 ? 17.047 2.355 -3.451 1 94.19 94 GLY B O 1
ATOM 1551 N N . LYS B 1 95 ? 17.516 0.179 -3.061 1 95.81 95 LYS B N 1
ATOM 1552 C CA . LYS B 1 95 ? 17.469 -0.227 -4.465 1 95.81 95 LYS B CA 1
ATOM 1553 C C . LYS B 1 95 ? 16.062 -0.635 -4.879 1 95.81 95 LYS B C 1
ATOM 1555 O O . LYS B 1 95 ? 15.43 -1.461 -4.215 1 95.81 95 LYS B O 1
ATOM 1560 N N . VAL B 1 96 ? 15.586 0.005 -5.957 1 97.06 96 VAL B N 1
ATOM 1561 C CA . VAL B 1 96 ? 14.234 -0.286 -6.426 1 97.06 96 VAL B CA 1
ATOM 1562 C C . VAL B 1 96 ? 14.297 -1.115 -7.707 1 97.06 96 VAL B C 1
ATOM 1564 O O . VAL B 1 96 ? 14.953 -0.723 -8.672 1 97.06 96 VAL B O 1
ATOM 1567 N N . GLU B 1 97 ? 13.672 -2.307 -7.656 1 97 97 GLU B N 1
ATOM 1568 C CA . GLU B 1 97 ? 13.477 -3.143 -8.836 1 97 97 GLU B CA 1
ATOM 1569 C C . GLU B 1 97 ? 12.016 -3.174 -9.266 1 97 97 GLU B C 1
ATOM 1571 O O . GLU B 1 97 ? 11.117 -3.314 -8.422 1 97 97 GLU B O 1
ATOM 1576 N N . LYS B 1 98 ? 11.859 -2.934 -10.539 1 95.62 98 LYS B N 1
ATOM 1577 C CA . LYS B 1 98 ? 10.508 -3.021 -11.094 1 95.62 98 LYS B CA 1
ATOM 1578 C C . LYS B 1 98 ? 10.359 -4.254 -11.984 1 95.62 98 LYS B C 1
ATOM 1580 O O . LYS B 1 98 ? 11.172 -4.488 -12.875 1 95.62 98 LYS B O 1
ATOM 1585 N N . LEU B 1 99 ? 9.367 -4.992 -11.547 1 89.88 99 LEU B N 1
ATOM 1586 C CA . LEU B 1 99 ? 9.031 -6.16 -12.344 1 89.88 99 LEU B CA 1
ATOM 1587 C C . LEU B 1 99 ? 7.691 -5.969 -13.047 1 89.88 99 LEU B C 1
ATOM 1589 O O . LEU B 1 99 ? 6.816 -5.266 -12.539 1 89.88 99 LEU B O 1
#

Organism: NCBI:txid2511166

Secondary structure (DSSP, 8-state):
-EEEEEEEEB-GGGHHHHHHHHHHHHHHHTTSTTEEEEEEEEESS-TTEEEEEEEES-HHHHHHHHH-HHHHHHHHHHGGGBSSPPEEEEEES-EEEE-/-EEEEEEEEB-GGGHHHHHHHHHHHHHHHTTSTTEEEEEEEEESS-TTEEEEEEEES-HHHHHHHHH-HHHHHHHHHHGGGBSSPPEEEEEES-EEEE-

Nearest PDB structures (foldseek):
  2omo-assembly4_E  TM=9.726E-01  e=6.994E-11  Nitrosomonas europaea
  4dpo-assembly1_B  TM=9.806E-01  e=2.304E-10  Methanosarcina mazei Go1
  4hl9-assembly4_H  TM=9.399E-01  e=2.002E-10  Rhodospirillum rubrum ATCC 11170
  4zos-assembly1_C  TM=9.524E-01  e=2.471E-10  Yersinia enterocolitica subsp. enterocolitica 8081
  2gff-assembly1_A  TM=9.271E-01  e=1.155E-09  Yersinia pestis

Sequence (198 aa):
MIYVIATTPMKPENREDFIKGHKACTVETRKEKGCLAYDGHVSVNDPNLYVVVERWETRDDLNAHARAPHMKVWREYSAQMKTAPTVIEIISDGKVEKLMIYVIATTPMKPENREDFIKGHKACTVETRKEKGCLAYDGHVSVNDPNLYVVVERWETRDDLNAHARAPHMKVWREYSAQMKTAPTVIEIISDGKVEKL

InterPro domains:
  IPR007138 Antibiotic biosynthesis monooxygenase domain [PF03992] (1-76)
  IPR007138 Antibiotic biosynthesis monooxygenase domain [PS51725] (2-90)
  IPR011008 Dimeric alpha-beta barrel [SSF54909] (1-90)
  IPR050744 AI-2 Signaling Cycle Isomerase LsrG [PTHR33336] (1-92)

pLDDT: mean 97.85, std 1.37, range [89.75, 98.94]

Radius of gyration: 16.61 Å; Cα contacts (8 Å, |Δi|>4): 398; chains: 2; bounding box: 36×47×35 Å